Protein AF-A0A8T9PYE6-F1 (afdb_monomer_lite)

Sequence (233 aa):
MRVPIPGGKLVTEHLAAVPQANGYDYWIVVHGFETNEFYAFALTQNGLSATPVISTVGSVFTGATTAQTGLIRFSPNGRQLAVTKMLGGLELFDFDPATGVVSNGASLLAPARITDILTARTVGVEFSADGSVLYTHEGPNILRFDLQAGSPEKIIASRYSMGRSPRPVGDFLRGPDNRIYIAVYDDSGLSVIERANSLVASSFVFRGSALIPTSIPIVNPTPCRSGLCPTTG

Radius of gyration: 19.36 Å; chains: 1; bounding box: 64×35×48 Å

Structure (mmCIF, N/CA/C/O backbone):
data_AF-A0A8T9PYE6-F1
#
_entry.id   AF-A0A8T9PYE6-F1
#
loop_
_atom_site.group_PDB
_atom_site.id
_atom_site.type_symbol
_atom_site.label_atom_id
_atom_site.label_alt_id
_atom_site.label_comp_id
_atom_site.label_asym_id
_atom_site.label_entity_id
_atom_site.label_seq_id
_atom_site.pdbx_PDB_ins_code
_atom_site.Cartn_x
_atom_site.Cartn_y
_atom_site.Cartn_z
_atom_site.occupancy
_atom_site.B_iso_or_equiv
_atom_site.auth_seq_id
_atom_site.auth_comp_id
_atom_site.auth_asym_id
_atom_site.auth_atom_id
_atom_site.pdbx_PDB_model_num
ATOM 1 N N . MET A 1 1 ? -11.479 18.388 6.528 1.00 44.09 1 MET A N 1
ATOM 2 C CA . MET A 1 1 ? -11.795 17.346 7.530 1.00 44.09 1 MET A CA 1
ATOM 3 C C . MET A 1 1 ? -10.515 17.059 8.304 1.00 44.09 1 MET A C 1
ATOM 5 O O . MET A 1 1 ? -9.518 16.768 7.662 1.00 44.09 1 MET A O 1
ATOM 9 N N . ARG A 1 2 ? -10.481 17.255 9.629 1.00 55.00 2 ARG A N 1
ATOM 10 C CA . ARG A 1 2 ? -9.320 16.881 10.461 1.00 55.00 2 ARG A CA 1
ATOM 11 C C . ARG A 1 2 ? -9.592 15.492 11.031 1.00 55.00 2 ARG A C 1
ATOM 13 O O . ARG A 1 2 ? -10.625 15.320 11.669 1.00 55.00 2 ARG A O 1
ATOM 20 N N . VAL A 1 3 ? -8.709 14.528 10.785 1.00 61.69 3 VAL A N 1
ATOM 21 C CA . VAL A 1 3 ? -8.769 13.217 11.446 1.00 61.69 3 VAL A CA 1
ATOM 22 C C . VAL A 1 3 ? -8.266 13.417 12.882 1.00 61.69 3 VAL A C 1
ATOM 24 O O . VAL A 1 3 ? -7.150 13.912 13.050 1.00 61.69 3 VAL A O 1
ATOM 27 N N . PRO A 1 4 ? -9.074 13.145 13.920 1.00 67.44 4 PRO A N 1
ATOM 28 C CA . PRO A 1 4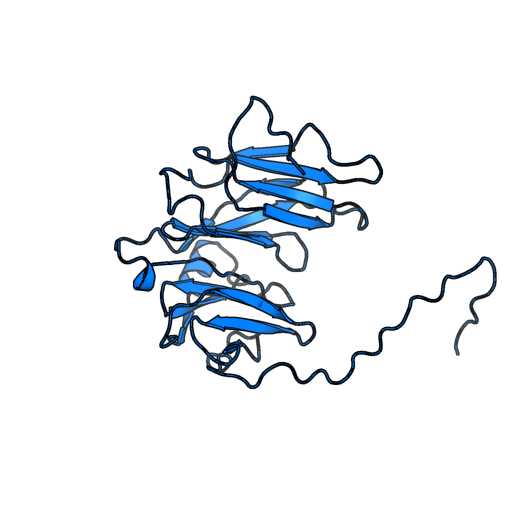 ? -8.662 13.361 15.300 1.00 67.44 4 PRO A CA 1
ATOM 29 C C . PRO A 1 4 ? -7.635 12.298 15.701 1.00 67.44 4 PRO A C 1
ATOM 31 O O . PRO A 1 4 ? -7.978 11.136 15.885 1.00 67.44 4 PRO A O 1
ATOM 34 N N . ILE A 1 5 ? -6.366 12.692 15.826 1.00 72.12 5 ILE A N 1
ATOM 35 C CA . ILE A 1 5 ? -5.296 11.791 16.266 1.00 72.12 5 ILE A CA 1
ATOM 36 C C . ILE A 1 5 ? -5.172 11.861 17.796 1.00 72.12 5 ILE A C 1
ATOM 38 O O . ILE A 1 5 ? -4.997 12.962 18.338 1.00 72.12 5 ILE A O 1
ATOM 42 N N . PRO A 1 6 ? -5.245 10.725 18.516 1.00 71.88 6 PRO A N 1
ATOM 43 C CA . PRO A 1 6 ? -5.069 10.708 19.964 1.00 71.88 6 PRO A CA 1
ATOM 44 C C . PRO A 1 6 ? -3.741 11.349 20.397 1.00 71.88 6 PRO A C 1
ATOM 46 O O . PRO A 1 6 ? -2.685 11.076 19.828 1.00 71.88 6 PRO A O 1
ATOM 49 N N . GLY A 1 7 ? -3.788 12.204 21.423 1.00 70.62 7 GLY A N 1
ATOM 50 C CA . GLY A 1 7 ? -2.590 12.791 22.036 1.00 70.62 7 GLY A CA 1
ATOM 51 C C . GLY A 1 7 ? -1.889 13.891 21.229 1.00 70.62 7 GLY A C 1
ATOM 52 O O . GLY A 1 7 ? -0.765 14.243 21.566 1.00 70.62 7 GLY A O 1
ATOM 53 N N . GLY A 1 8 ? -2.514 14.436 20.176 1.00 71.25 8 GLY A N 1
ATOM 54 C CA . GLY A 1 8 ? -1.923 15.522 19.378 1.00 71.25 8 GLY A CA 1
ATOM 55 C C . GLY A 1 8 ? -0.757 15.082 18.488 1.00 71.25 8 GLY A C 1
ATOM 56 O O . GLY A 1 8 ? 0.008 15.926 18.023 1.00 71.25 8 GLY A O 1
ATOM 57 N N . LYS A 1 9 ? -0.615 13.772 18.253 1.00 78.81 9 LYS A N 1
ATOM 58 C CA . LYS A 1 9 ? 0.400 13.213 17.357 1.00 78.81 9 LYS A CA 1
ATOM 59 C C . LYS A 1 9 ? 0.152 13.648 15.906 1.00 78.81 9 LYS A C 1
ATOM 61 O O . LYS A 1 9 ? -0.986 13.868 15.488 1.00 78.81 9 LYS A O 1
ATOM 66 N N . LEU A 1 10 ? 1.235 13.759 15.140 1.00 85.19 10 LEU A N 1
ATOM 67 C CA . LEU A 1 10 ? 1.198 14.074 13.713 1.00 85.19 10 LEU A CA 1
ATOM 68 C C . LEU A 1 10 ? 1.077 12.790 12.881 1.00 85.19 10 LEU A C 1
ATOM 70 O O . LEU A 1 10 ? 1.533 11.721 13.286 1.00 85.19 10 LEU A O 1
ATOM 74 N N . VAL A 1 11 ? 0.488 12.910 11.695 1.00 87.44 11 VAL A N 1
ATOM 75 C CA . VAL A 1 11 ? 0.426 11.850 10.679 1.00 87.44 11 VAL A CA 1
ATOM 76 C C . VAL A 1 11 ? 1.119 12.314 9.407 1.00 87.44 11 VAL A C 1
ATOM 78 O O . VAL A 1 11 ? 1.394 13.501 9.230 1.00 87.44 11 VAL A O 1
ATOM 81 N N . THR A 1 12 ? 1.425 11.365 8.536 1.00 88.69 12 THR A N 1
ATOM 82 C CA . THR A 1 12 ? 1.985 11.632 7.205 1.00 88.69 12 THR A CA 1
ATOM 83 C C . THR A 1 12 ? 0.871 11.818 6.164 1.00 88.69 12 THR A C 1
ATOM 85 O O . THR A 1 12 ? -0.308 11.745 6.509 1.00 88.69 12 THR A O 1
ATOM 88 N N . GLU A 1 13 ? 1.211 12.063 4.892 1.00 88.50 13 GLU A N 1
ATOM 89 C CA . GLU A 1 13 ? 0.205 12.211 3.820 1.00 88.50 13 GLU A CA 1
ATOM 90 C C . GLU A 1 13 ? -0.473 10.885 3.428 1.00 88.50 13 GLU A C 1
ATOM 92 O O . GLU A 1 13 ? -1.485 10.878 2.729 1.00 88.50 13 GLU A O 1
ATOM 97 N N . HIS A 1 14 ? 0.066 9.765 3.914 1.00 92.81 14 HIS A N 1
ATOM 98 C CA . HIS A 1 14 ? -0.432 8.418 3.686 1.00 92.81 14 HIS A CA 1
ATOM 99 C C . HIS A 1 14 ? -1.830 8.255 4.282 1.00 92.81 14 HIS A C 1
ATOM 101 O O . HIS A 1 14 ? -1.982 8.108 5.496 1.00 92.81 14 HIS A O 1
ATOM 107 N N . LEU A 1 15 ? -2.843 8.259 3.418 1.00 94.12 15 LEU A N 1
ATOM 108 C CA . LEU A 1 15 ? -4.243 8.090 3.780 1.00 94.12 15 LEU A CA 1
ATOM 109 C C . LEU A 1 15 ? -4.954 7.246 2.727 1.00 94.12 15 LEU A C 1
ATOM 111 O O . LEU A 1 15 ? -4.861 7.527 1.533 1.00 94.12 15 LEU A O 1
ATOM 115 N N . ALA A 1 16 ? -5.709 6.247 3.172 1.00 96.69 16 ALA A N 1
ATOM 116 C CA . ALA A 1 16 ? -6.569 5.459 2.301 1.00 96.69 16 ALA A CA 1
ATOM 117 C C . ALA A 1 16 ? -7.832 4.993 3.028 1.00 96.69 16 ALA A C 1
ATOM 119 O O . ALA A 1 16 ? -7.854 4.865 4.254 1.00 96.69 16 ALA A O 1
ATOM 120 N N . ALA A 1 17 ? -8.878 4.722 2.251 1.00 97.19 17 ALA A N 1
ATOM 121 C CA . ALA A 1 17 ? -10.107 4.108 2.729 1.00 97.19 17 ALA A CA 1
ATOM 122 C C . ALA A 1 17 ? -10.228 2.674 2.194 1.00 97.19 17 ALA A C 1
ATOM 124 O O . ALA A 1 17 ? -9.874 2.415 1.044 1.00 97.19 17 ALA A O 1
ATOM 125 N N . VAL A 1 18 ? -10.764 1.762 3.002 1.00 97.81 18 VAL A N 1
ATOM 126 C CA . VAL A 1 18 ? -11.043 0.368 2.614 1.00 97.81 18 VAL A CA 1
ATOM 127 C C . VAL A 1 18 ? -12.357 -0.093 3.244 1.00 97.81 18 VAL A C 1
ATOM 129 O O . VAL A 1 18 ? -12.639 0.313 4.371 1.00 97.81 18 VAL A O 1
ATOM 132 N N . PRO A 1 19 ? -13.191 -0.897 2.562 1.00 97.94 19 PRO A N 1
ATOM 133 C CA . PRO A 1 19 ? -14.404 -1.433 3.171 1.00 97.94 19 PRO A CA 1
ATOM 134 C C . PRO A 1 19 ? -14.102 -2.255 4.428 1.00 97.94 19 PRO A C 1
ATOM 136 O O . PRO A 1 19 ? -13.111 -2.986 4.486 1.00 97.94 19 PRO A O 1
ATOM 139 N N . GLN A 1 20 ? -14.978 -2.169 5.425 1.00 97.75 20 GLN A N 1
ATOM 140 C CA . GLN A 1 20 ? -14.991 -3.131 6.522 1.00 97.75 20 GLN A CA 1
ATOM 141 C C . GLN A 1 20 ? -15.550 -4.475 6.045 1.00 97.75 20 GLN A C 1
ATOM 143 O O . GLN A 1 20 ? -16.233 -4.566 5.023 1.00 97.75 20 GLN A O 1
ATOM 148 N N . ALA A 1 21 ? -15.339 -5.522 6.843 1.00 96.94 21 ALA A N 1
ATOM 149 C CA . ALA A 1 21 ? -15.867 -6.857 6.562 1.00 96.94 21 ALA A CA 1
ATOM 150 C C . ALA A 1 21 ? -17.407 -6.917 6.477 1.00 96.94 21 ALA A C 1
ATOM 152 O O . ALA A 1 21 ? -17.948 -7.860 5.906 1.00 96.94 21 ALA A O 1
ATOM 153 N N . ASN A 1 22 ? -18.118 -5.920 7.017 1.00 95.00 22 ASN A N 1
ATOM 154 C CA . ASN A 1 22 ? -19.578 -5.839 6.932 1.00 95.00 22 ASN A CA 1
ATOM 155 C C . ASN A 1 22 ? -20.102 -5.396 5.550 1.00 95.00 22 ASN A C 1
ATOM 157 O O . ASN A 1 22 ? -21.290 -5.550 5.278 1.00 95.00 22 ASN A O 1
ATOM 161 N N . GLY A 1 23 ? -19.229 -4.892 4.670 1.00 91.81 23 GLY A N 1
ATOM 162 C CA . GLY A 1 23 ? -19.548 -4.567 3.280 1.00 91.81 23 GLY A CA 1
ATOM 163 C C . GLY A 1 23 ? -20.222 -3.212 3.039 1.00 91.81 23 GLY A C 1
ATOM 164 O O . GLY A 1 23 ? -20.548 -2.920 1.891 1.00 91.81 23 GLY A O 1
ATOM 165 N N . TYR A 1 24 ? -20.426 -2.382 4.065 1.00 95.00 24 TYR A N 1
ATOM 166 C CA . TYR A 1 24 ? -21.047 -1.054 3.911 1.00 95.00 24 TYR A CA 1
ATOM 167 C C . TYR A 1 24 ? -20.349 0.063 4.697 1.00 95.00 24 TYR A C 1
ATOM 169 O O . TYR A 1 24 ? -20.426 1.222 4.288 1.00 95.00 24 TYR A O 1
ATOM 177 N N . ASP A 1 25 ? -19.646 -0.261 5.781 1.00 97.75 25 ASP A N 1
ATOM 178 C CA . ASP A 1 25 ? -18.796 0.691 6.494 1.00 97.75 25 ASP A CA 1
ATOM 179 C C . ASP A 1 25 ? -17.372 0.687 5.921 1.00 97.75 25 ASP A C 1
ATOM 181 O O . ASP A 1 25 ? -16.983 -0.203 5.159 1.00 97.75 25 ASP A O 1
ATOM 185 N N . TYR A 1 26 ? -16.561 1.668 6.322 1.00 98.31 26 TYR A N 1
ATOM 186 C CA . TYR A 1 26 ? -15.167 1.789 5.891 1.00 98.31 26 TYR A CA 1
ATOM 187 C C . TYR A 1 26 ? -14.204 1.891 7.075 1.00 98.31 26 TYR A C 1
ATOM 189 O O . TYR A 1 26 ? -14.566 2.305 8.177 1.00 98.31 26 TYR A O 1
ATOM 197 N N . TRP A 1 27 ? -12.950 1.541 6.832 1.00 98.44 27 TRP A N 1
ATOM 198 C CA . TRP A 1 27 ? -11.803 1.970 7.616 1.00 98.44 27 TRP A CA 1
ATOM 199 C C . TRP A 1 27 ? -11.114 3.119 6.892 1.00 98.44 27 TRP A C 1
ATOM 201 O O . TRP A 1 27 ? -10.891 3.039 5.685 1.00 98.44 27 TRP A O 1
ATOM 211 N N . ILE A 1 28 ? -10.745 4.164 7.627 1.00 97.62 28 ILE A N 1
ATOM 212 C CA . ILE A 1 28 ? -9.814 5.200 7.177 1.00 97.62 28 ILE A CA 1
ATOM 213 C C . ILE A 1 28 ? -8.479 4.926 7.854 1.00 97.62 28 ILE A C 1
ATOM 215 O O . ILE A 1 28 ? -8.385 5.007 9.079 1.00 97.62 28 ILE A O 1
ATOM 219 N N . VAL A 1 29 ? -7.463 4.584 7.069 1.00 97.69 29 VAL A N 1
ATOM 220 C CA . VAL A 1 29 ? -6.148 4.191 7.578 1.00 97.69 29 VAL A CA 1
ATOM 221 C C . VAL A 1 29 ? -5.112 5.243 7.219 1.00 97.69 29 VAL A C 1
ATOM 223 O O . VAL A 1 29 ? -5.035 5.681 6.070 1.00 97.69 29 VAL A O 1
ATOM 226 N N . VAL A 1 30 ? -4.322 5.639 8.216 1.00 95.44 30 VAL A N 1
ATOM 227 C CA . VAL A 1 30 ? -3.214 6.592 8.080 1.00 95.44 30 VAL A CA 1
ATOM 228 C C . VAL A 1 30 ? -1.956 6.087 8.781 1.00 95.44 30 VAL A C 1
ATOM 230 O O . VAL A 1 30 ? -2.045 5.328 9.749 1.00 95.44 30 VAL A O 1
ATOM 233 N N . HIS A 1 31 ? -0.788 6.540 8.321 1.00 94.12 31 HIS A N 1
ATOM 234 C CA . HIS A 1 31 ? 0.495 6.269 8.979 1.00 94.12 31 HIS A CA 1
ATOM 235 C C . HIS A 1 31 ? 0.942 7.459 9.839 1.00 94.12 31 HIS A C 1
ATOM 237 O O . HIS A 1 31 ? 0.951 8.608 9.378 1.00 94.12 31 HIS A O 1
ATOM 243 N N . GLY A 1 32 ? 1.353 7.185 11.076 1.00 92.06 32 GLY A N 1
ATOM 244 C CA . GLY A 1 32 ? 1.889 8.170 12.011 1.00 92.06 32 GLY A CA 1
ATOM 245 C C . GLY A 1 32 ? 3.203 8.791 11.544 1.00 92.06 32 GLY A C 1
ATOM 246 O O . GLY A 1 32 ? 4.028 8.149 10.898 1.00 92.06 32 GLY A O 1
ATOM 247 N N . PHE A 1 33 ? 3.416 10.064 11.858 1.00 88.94 33 PHE A N 1
ATOM 248 C CA . PHE A 1 33 ? 4.702 10.721 11.636 1.00 88.94 33 PHE A CA 1
ATOM 249 C C . PHE A 1 33 ? 5.638 10.423 12.813 1.00 88.94 33 PHE A C 1
ATOM 251 O O . PHE A 1 33 ? 5.179 10.388 13.953 1.00 88.94 33 PHE A O 1
ATOM 258 N N . GLU A 1 34 ? 6.925 10.171 12.541 1.00 88.56 34 GLU A N 1
ATOM 259 C CA . GLU A 1 34 ? 7.949 9.844 13.556 1.00 88.56 34 GLU A CA 1
ATOM 260 C C . GLU A 1 34 ? 7.591 8.677 14.494 1.00 88.56 34 GLU A C 1
ATOM 262 O O . GLU A 1 34 ? 8.157 8.509 15.572 1.00 88.56 34 GLU A O 1
ATOM 267 N N . THR A 1 35 ? 6.678 7.817 14.054 1.00 91.19 35 THR A N 1
ATOM 268 C CA . THR A 1 35 ? 6.265 6.591 14.739 1.00 91.19 35 THR A CA 1
ATOM 269 C C . THR A 1 35 ? 6.177 5.462 13.719 1.00 91.19 35 THR A C 1
ATOM 271 O O . THR A 1 35 ? 6.203 5.705 12.514 1.00 91.19 35 THR A O 1
ATOM 274 N N . ASN A 1 36 ? 6.088 4.227 14.200 1.00 93.56 36 ASN A N 1
ATOM 275 C CA . ASN A 1 36 ? 5.787 3.033 13.408 1.00 93.56 36 ASN A CA 1
ATOM 276 C C . ASN A 1 36 ? 4.300 2.634 13.501 1.00 93.56 36 ASN A C 1
ATOM 278 O O . ASN A 1 36 ? 3.949 1.457 13.372 1.00 93.56 36 ASN A O 1
ATOM 282 N N . GLU A 1 37 ? 3.440 3.599 13.824 1.00 95.44 37 GLU A N 1
ATOM 283 C CA . GLU A 1 37 ? 2.032 3.377 14.132 1.00 95.44 37 GLU A CA 1
ATOM 284 C C . GLU A 1 37 ? 1.161 3.574 12.888 1.00 95.44 37 GLU A C 1
ATOM 286 O O . GLU A 1 37 ? 1.193 4.623 12.243 1.00 95.44 37 GLU A O 1
ATOM 291 N N . PHE A 1 38 ? 0.308 2.594 12.611 1.00 97.06 38 PHE A N 1
ATOM 292 C CA . PHE A 1 38 ? -0.876 2.770 11.781 1.00 97.06 38 PHE A CA 1
ATOM 293 C C . PHE A 1 38 ? -2.082 3.070 12.661 1.00 97.06 38 PHE A C 1
ATOM 295 O O . PHE A 1 38 ? -2.262 2.443 13.708 1.00 97.06 38 PHE A O 1
ATOM 302 N N . TYR A 1 39 ? -2.930 3.982 12.199 1.00 96.88 39 TYR A N 1
ATOM 303 C CA . TYR A 1 39 ? -4.197 4.317 12.837 1.00 96.88 39 TYR A CA 1
ATOM 304 C C . TYR A 1 39 ? -5.339 3.981 11.884 1.00 96.88 39 TYR A C 1
ATOM 306 O O . TYR A 1 39 ? -5.452 4.601 10.826 1.00 96.88 39 TYR A O 1
ATOM 314 N N . ALA A 1 40 ? -6.190 3.031 12.264 1.00 97.81 40 ALA A N 1
ATOM 315 C CA . ALA A 1 40 ? -7.393 2.668 11.525 1.00 97.81 40 ALA A CA 1
ATOM 316 C C . ALA A 1 40 ? -8.637 3.205 12.242 1.00 97.81 40 ALA A C 1
ATOM 318 O O . ALA A 1 40 ? -9.004 2.755 13.328 1.00 97.81 40 ALA A O 1
ATOM 319 N N . PHE A 1 41 ? -9.295 4.185 11.634 1.00 97.00 41 PHE A N 1
ATOM 320 C CA . PHE A 1 41 ? -10.517 4.794 12.144 1.00 97.00 41 PHE A CA 1
ATOM 321 C C . PHE A 1 41 ? -11.731 4.165 11.468 1.00 97.00 41 PHE A C 1
ATOM 323 O O . PHE A 1 41 ? -11.843 4.199 10.243 1.00 97.00 41 PHE A O 1
ATOM 330 N N . ALA A 1 42 ? -12.663 3.627 12.252 1.00 97.62 42 ALA A N 1
ATOM 331 C CA . ALA A 1 42 ? -13.933 3.156 11.714 1.00 97.62 42 ALA A CA 1
ATOM 332 C C . ALA A 1 42 ? -14.763 4.355 11.231 1.00 97.62 42 ALA A C 1
ATOM 334 O O . ALA A 1 42 ? -15.011 5.287 11.996 1.00 97.62 42 ALA A O 1
ATOM 335 N N . LEU A 1 43 ? -15.201 4.330 9.978 1.00 97.56 43 LEU A N 1
ATOM 336 C CA . LEU A 1 43 ? -16.179 5.247 9.411 1.00 97.56 43 LEU A CA 1
ATOM 337 C C . LEU A 1 43 ? -17.488 4.486 9.222 1.00 97.56 43 LEU A C 1
ATOM 339 O O . LEU A 1 43 ? -17.568 3.585 8.390 1.00 97.56 43 LEU A O 1
ATOM 343 N N . THR A 1 44 ? -18.496 4.867 10.000 1.00 96.88 44 THR A N 1
ATOM 344 C CA . THR A 1 44 ? -19.827 4.247 9.980 1.00 96.88 44 THR A CA 1
ATOM 345 C C . THR A 1 44 ? -20.897 5.291 9.679 1.00 96.88 44 THR A C 1
ATOM 347 O O . THR A 1 44 ? -20.601 6.485 9.581 1.00 96.88 44 THR A O 1
ATOM 350 N N . GLN A 1 45 ? -22.166 4.882 9.628 1.00 96.12 45 GLN A N 1
ATOM 351 C CA . GLN A 1 45 ? -23.300 5.817 9.571 1.00 96.12 45 GLN A CA 1
ATOM 352 C C . GLN A 1 45 ? -23.310 6.866 10.703 1.00 96.12 45 GLN A C 1
ATOM 354 O O . GLN A 1 45 ? -23.856 7.952 10.528 1.00 96.12 45 GLN A O 1
ATOM 359 N N . ASN A 1 46 ? -22.682 6.569 11.849 1.00 95.06 46 ASN A N 1
ATOM 360 C CA . ASN A 1 46 ? -22.571 7.491 12.984 1.00 95.06 46 ASN A CA 1
ATOM 361 C C . ASN A 1 46 ? -21.393 8.476 12.843 1.00 95.06 46 ASN A C 1
ATOM 363 O O . ASN A 1 46 ? -21.145 9.278 13.742 1.00 95.06 46 ASN A O 1
ATOM 367 N N . GLY A 1 47 ? -20.658 8.416 11.730 1.00 94.56 47 GLY A N 1
ATOM 368 C CA . GLY A 1 47 ? -19.472 9.218 11.464 1.00 94.56 47 GLY A CA 1
ATOM 369 C C . GLY A 1 47 ? -18.163 8.474 11.726 1.00 94.56 47 GLY A C 1
ATOM 370 O O . GLY A 1 47 ? -18.120 7.249 11.870 1.00 94.56 47 GLY A O 1
ATOM 371 N N . LEU A 1 48 ? -17.073 9.244 11.730 1.00 95.06 48 LEU A N 1
ATOM 372 C CA . LEU A 1 48 ? -15.720 8.750 11.970 1.00 95.06 48 LEU A CA 1
ATOM 373 C C . LEU A 1 48 ? -15.493 8.544 13.474 1.00 95.06 48 LEU A C 1
ATOM 375 O O . LEU A 1 48 ? -15.699 9.470 14.259 1.00 95.06 48 LEU A O 1
ATOM 379 N N . SER A 1 49 ? -15.032 7.358 13.867 1.00 93.69 49 SER A N 1
ATOM 380 C CA . SER A 1 49 ? -14.642 7.057 15.246 1.00 93.69 49 SER A CA 1
ATOM 381 C C . SER A 1 49 ? -13.566 8.029 15.733 1.00 93.69 49 SER A C 1
ATOM 383 O O . SER A 1 49 ? -12.625 8.339 15.007 1.00 93.69 49 SER A O 1
ATOM 385 N N . ALA A 1 50 ? -13.673 8.480 16.985 1.00 89.50 50 ALA A N 1
ATOM 386 C CA . ALA A 1 50 ? -12.635 9.288 17.629 1.00 89.50 50 ALA A CA 1
ATOM 387 C C . ALA A 1 50 ? -11.455 8.442 18.142 1.00 89.50 50 ALA A C 1
ATOM 389 O O . ALA A 1 50 ? -10.381 8.977 18.419 1.00 89.50 50 ALA A O 1
ATOM 390 N N . THR A 1 51 ? -11.648 7.129 18.280 1.00 92.81 51 THR A N 1
ATOM 391 C CA . THR A 1 51 ? -10.632 6.195 18.772 1.00 92.81 51 THR A CA 1
ATOM 392 C C . THR A 1 51 ? -10.260 5.230 17.648 1.00 92.81 51 THR A C 1
ATOM 394 O O . THR A 1 51 ? -11.110 4.432 17.238 1.00 92.81 51 THR A O 1
ATOM 397 N N . PRO A 1 52 ? -9.028 5.308 17.116 1.00 95.94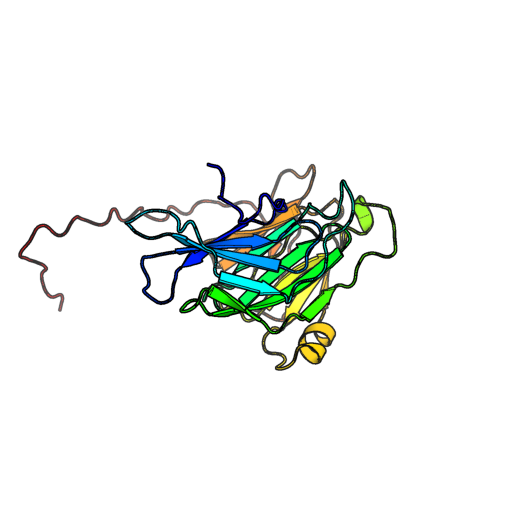 52 PRO A N 1
ATOM 398 C CA . PRO A 1 52 ? -8.553 4.370 16.114 1.00 95.94 52 PRO A CA 1
ATOM 399 C C . PRO A 1 52 ? -8.114 3.052 16.750 1.00 95.94 52 PRO A C 1
ATOM 401 O O . PRO A 1 52 ? -7.716 3.003 17.915 1.00 95.94 52 PRO A O 1
ATOM 404 N N . VAL A 1 53 ? -8.086 2.007 15.933 1.00 97.81 53 VAL A N 1
ATOM 405 C CA . VAL A 1 53 ? -7.278 0.815 16.192 1.00 97.81 53 VAL A CA 1
ATOM 406 C C . VAL A 1 53 ? -5.832 1.148 15.829 1.00 97.81 53 VAL A C 1
ATOM 408 O O . VAL A 1 53 ? -5.569 1.666 14.742 1.00 97.81 53 VAL A O 1
ATOM 411 N N . ILE A 1 54 ? -4.904 0.907 16.756 1.00 97.38 54 ILE A N 1
ATOM 412 C CA . ILE A 1 54 ? -3.487 1.266 16.608 1.00 97.38 54 ILE A CA 1
ATOM 413 C C . ILE A 1 54 ? -2.667 -0.003 16.406 1.00 97.38 54 ILE A C 1
ATOM 415 O O . ILE A 1 54 ? -2.759 -0.932 17.205 1.00 97.38 54 ILE A O 1
ATOM 419 N N . SER A 1 55 ? -1.847 -0.028 15.356 1.00 98.38 55 SER A N 1
ATOM 420 C CA . SER A 1 55 ? -0.930 -1.136 15.059 1.00 98.38 55 SER A CA 1
ATOM 421 C C . SER A 1 55 ? 0.508 -0.628 14.945 1.00 98.38 55 SER A C 1
ATOM 423 O O . SER A 1 55 ? 0.792 0.219 14.105 1.00 98.38 55 SER A O 1
ATOM 425 N N . THR A 1 56 ? 1.427 -1.137 15.770 1.00 96.75 56 THR A N 1
ATOM 426 C CA . THR A 1 56 ? 2.837 -0.697 15.846 1.00 96.75 56 THR A CA 1
ATOM 427 C C . THR A 1 56 ? 3.763 -1.622 15.052 1.00 96.75 56 THR A C 1
ATOM 429 O O . THR A 1 56 ? 4.606 -2.313 15.628 1.00 96.75 56 THR A O 1
ATOM 432 N N . VAL A 1 57 ? 3.562 -1.700 13.737 1.00 96.44 57 VAL A N 1
ATOM 433 C CA . VAL A 1 57 ? 4.252 -2.674 12.865 1.00 96.44 57 VAL A CA 1
ATOM 434 C C . VAL A 1 57 ? 5.006 -2.045 11.692 1.00 96.44 57 VAL A C 1
ATOM 436 O O . VAL A 1 57 ? 5.747 -2.758 11.024 1.00 96.44 57 VAL A O 1
ATOM 439 N N . GLY A 1 58 ? 4.826 -0.744 11.434 1.00 92.50 58 GLY A N 1
ATOM 440 C CA . GLY A 1 58 ? 5.441 -0.049 10.297 1.00 92.50 58 GLY A CA 1
ATOM 441 C C . GLY A 1 58 ? 6.919 0.294 10.490 1.00 92.50 58 GLY A C 1
ATOM 442 O O . GLY A 1 58 ? 7.520 0.015 11.531 1.00 92.50 58 GLY A O 1
ATOM 443 N N . SER A 1 59 ? 7.513 0.962 9.503 1.00 91.38 59 SER A N 1
ATOM 444 C CA . SER A 1 59 ? 8.798 1.636 9.692 1.00 91.38 59 SER A CA 1
ATOM 445 C C . SER A 1 59 ? 8.611 3.063 10.213 1.00 91.38 59 SER A C 1
ATOM 447 O O . SER A 1 59 ? 7.575 3.697 10.033 1.00 91.38 59 SER A O 1
ATOM 449 N N . VAL A 1 60 ? 9.625 3.601 10.895 1.00 89.75 60 VAL A N 1
ATOM 450 C CA . VAL A 1 60 ? 9.554 4.968 11.428 1.00 89.75 60 VAL A CA 1
ATOM 451 C C . VAL A 1 60 ? 9.856 5.979 10.322 1.00 89.75 60 VAL A C 1
ATOM 453 O O . VAL A 1 60 ? 10.918 5.962 9.687 1.00 89.75 60 VAL A O 1
ATOM 456 N N . PHE A 1 61 ? 8.922 6.897 10.083 1.00 83.44 61 PHE A N 1
ATOM 457 C CA . PHE A 1 61 ? 9.077 7.940 9.072 1.00 83.44 61 PHE A CA 1
ATOM 458 C C . PHE A 1 61 ? 9.718 9.181 9.705 1.00 83.44 61 PHE A C 1
ATOM 460 O O . PHE A 1 61 ? 9.024 10.023 10.267 1.00 83.44 61 PHE A O 1
ATOM 467 N N . THR A 1 62 ? 11.051 9.274 9.636 1.00 76.88 62 THR A N 1
ATOM 468 C CA . THR A 1 62 ? 11.842 10.390 10.186 1.00 76.88 62 THR A CA 1
ATOM 469 C C . THR A 1 62 ? 12.242 11.416 9.122 1.00 76.88 62 THR A C 1
ATOM 471 O O . THR A 1 62 ? 12.582 11.052 7.997 1.00 76.88 62 THR A O 1
ATOM 474 N N . GLY A 1 63 ? 12.278 12.702 9.488 1.00 68.44 63 GLY A N 1
ATOM 475 C CA . GLY A 1 63 ? 12.788 13.784 8.635 1.00 68.44 63 GLY A CA 1
ATOM 476 C C . GLY A 1 63 ? 11.709 14.590 7.902 1.00 68.44 63 GLY A C 1
ATOM 477 O O . GLY A 1 63 ? 10.571 14.158 7.742 1.00 68.44 63 GLY A O 1
ATOM 478 N N . ALA A 1 64 ? 12.076 15.800 7.468 1.00 60.47 64 ALA A N 1
ATOM 479 C CA . ALA A 1 64 ? 11.116 16.882 7.231 1.00 60.47 64 ALA A CA 1
ATOM 480 C C . ALA A 1 64 ? 10.556 17.026 5.798 1.00 60.47 64 ALA A C 1
ATOM 482 O O . ALA A 1 64 ? 9.685 17.866 5.604 1.00 60.47 64 ALA A O 1
ATOM 483 N N . THR A 1 65 ? 11.024 16.281 4.785 1.00 60.03 65 THR A N 1
ATOM 484 C CA . THR A 1 65 ? 10.580 16.534 3.388 1.00 60.03 65 THR A CA 1
ATOM 485 C C . THR A 1 65 ? 10.310 15.305 2.528 1.00 60.03 65 THR A C 1
ATOM 487 O O . THR A 1 65 ? 9.427 15.351 1.683 1.00 60.03 65 THR A O 1
ATOM 490 N N . THR A 1 66 ? 11.030 14.198 2.711 1.00 62.00 66 THR A N 1
ATOM 491 C CA . THR A 1 66 ? 10.898 13.012 1.837 1.00 62.00 66 THR A CA 1
ATOM 492 C C . THR A 1 66 ? 10.305 11.798 2.538 1.00 62.00 66 THR A C 1
ATOM 494 O O . THR A 1 66 ? 9.888 10.844 1.885 1.00 62.00 66 THR A O 1
ATOM 497 N N . ALA A 1 67 ? 10.253 11.829 3.870 1.00 61.41 67 ALA A N 1
ATOM 498 C CA . ALA A 1 67 ? 9.707 10.748 4.677 1.00 61.41 67 ALA A CA 1
ATOM 499 C C . ALA A 1 67 ? 8.185 10.784 4.805 1.00 61.41 67 ALA A C 1
ATOM 501 O O . ALA A 1 67 ? 7.591 9.786 5.195 1.00 61.41 67 ALA A O 1
ATOM 502 N N . GLN A 1 68 ? 7.574 11.921 4.478 1.00 68.12 68 GLN A N 1
ATOM 503 C CA . GLN A 1 68 ? 6.128 12.097 4.500 1.00 68.12 68 GLN A CA 1
ATOM 504 C C . GLN A 1 68 ? 5.486 11.821 3.143 1.00 68.12 68 GLN A C 1
ATOM 506 O O . GLN A 1 68 ? 4.269 11.709 3.111 1.00 68.12 68 GLN A O 1
ATOM 511 N N . THR A 1 69 ? 6.286 11.700 2.075 1.00 83.56 69 THR A N 1
ATOM 512 C CA . THR A 1 69 ? 5.784 11.549 0.709 1.00 83.56 69 THR A CA 1
ATOM 513 C C . THR A 1 69 ? 5.651 10.089 0.312 1.00 83.56 69 THR A C 1
ATOM 515 O O . THR A 1 69 ? 6.619 9.333 0.432 1.00 83.56 69 THR A O 1
ATOM 518 N N . GLY A 1 70 ? 4.494 9.711 -0.212 1.00 89.00 70 GLY A N 1
ATOM 519 C CA . GLY A 1 70 ? 4.171 8.340 -0.581 1.00 89.00 70 GLY A CA 1
ATOM 520 C C . GLY A 1 70 ? 2.674 8.086 -0.496 1.00 89.00 70 GLY A C 1
ATOM 521 O O . GLY A 1 70 ? 1.870 9.014 -0.427 1.00 89.00 70 GLY A O 1
ATOM 522 N N . LEU A 1 71 ? 2.279 6.819 -0.539 1.00 94.00 71 LEU A N 1
ATOM 523 C CA . LEU A 1 71 ? 0.869 6.460 -0.482 1.00 94.00 71 LEU A CA 1
ATOM 524 C C . LEU A 1 71 ? 0.628 5.113 0.184 1.00 94.00 71 LEU A C 1
ATOM 526 O O . LEU A 1 71 ? 1.500 4.248 0.235 1.00 94.00 71 LEU A O 1
ATOM 530 N N . ILE A 1 72 ? -0.588 4.969 0.708 1.00 96.25 72 ILE A N 1
ATOM 531 C CA . ILE A 1 72 ? -1.147 3.690 1.125 1.00 96.25 72 ILE A CA 1
ATOM 532 C C . ILE A 1 72 ? -2.031 3.180 -0.007 1.00 96.25 72 ILE A C 1
ATOM 534 O O . ILE A 1 72 ? -2.866 3.915 -0.538 1.00 96.25 72 ILE A O 1
ATOM 538 N N . ARG A 1 73 ? -1.895 1.897 -0.328 1.00 97.69 73 ARG A N 1
ATOM 539 C CA . ARG A 1 73 ? -2.768 1.198 -1.266 1.00 97.69 73 ARG A CA 1
ATOM 540 C C . ARG A 1 73 ? -3.287 -0.079 -0.643 1.00 97.69 73 ARG A C 1
ATOM 542 O O . ARG A 1 73 ? -2.503 -0.858 -0.113 1.00 97.69 73 ARG A O 1
ATOM 549 N N . PHE A 1 74 ? -4.587 -0.318 -0.744 1.00 98.44 74 PHE A N 1
ATOM 550 C CA . PHE A 1 74 ? -5.163 -1.602 -0.367 1.00 98.44 74 PHE A CA 1
ATOM 551 C C . PHE A 1 74 ? -5.239 -2.532 -1.573 1.00 98.44 74 PHE A C 1
ATOM 553 O O . PHE A 1 74 ? -5.565 -2.118 -2.686 1.00 98.44 74 PHE A O 1
ATOM 560 N N . SER A 1 75 ? -4.978 -3.810 -1.324 1.00 97.94 75 SER A N 1
ATOM 561 C CA . SER A 1 75 ? -5.338 -4.895 -2.239 1.00 97.94 75 SER A CA 1
ATOM 562 C C . SER A 1 75 ? -6.844 -4.882 -2.556 1.00 97.94 75 SER A C 1
ATOM 564 O O . SER A 1 75 ? -7.641 -4.384 -1.757 1.00 97.94 75 SER A O 1
ATOM 566 N N . PRO A 1 76 ? -7.282 -5.457 -3.694 1.00 96.75 76 PRO A N 1
ATOM 567 C CA . PRO A 1 76 ? -8.683 -5.394 -4.127 1.00 96.75 76 PRO A CA 1
ATOM 568 C C . PRO A 1 76 ? -9.663 -6.022 -3.130 1.00 96.75 76 PRO A C 1
ATOM 570 O O . PRO A 1 76 ? -10.809 -5.599 -3.036 1.00 96.75 76 PRO A O 1
ATOM 573 N N . ASN A 1 77 ? -9.204 -7.033 -2.388 1.00 96.69 77 ASN A N 1
ATOM 574 C CA . ASN A 1 77 ? -9.982 -7.714 -1.356 1.00 96.69 77 ASN A CA 1
ATOM 575 C C . ASN A 1 77 ? -9.861 -7.050 0.030 1.00 96.69 77 ASN A C 1
ATOM 577 O O . ASN A 1 77 ? -10.445 -7.546 0.989 1.00 96.69 77 ASN A O 1
ATOM 581 N N . GLY A 1 78 ? -9.085 -5.969 0.145 1.00 97.75 78 GLY A N 1
ATOM 582 C CA . GLY A 1 78 ? -8.866 -5.231 1.381 1.00 97.75 78 GLY A CA 1
ATOM 583 C C . GLY A 1 78 ? -8.049 -5.972 2.435 1.00 97.75 78 GLY A C 1
ATOM 584 O O . GLY A 1 78 ? -8.048 -5.529 3.569 1.00 97.75 78 GLY A O 1
ATOM 585 N N . ARG A 1 79 ? -7.370 -7.083 2.122 1.00 98.00 79 ARG A N 1
ATOM 586 C CA . ARG A 1 79 ? -6.669 -7.913 3.129 1.00 98.00 79 ARG A CA 1
ATOM 587 C C . ARG A 1 79 ? -5.174 -7.647 3.246 1.00 98.00 79 ARG A C 1
ATOM 589 O O . ARG A 1 79 ? -4.514 -8.183 4.126 1.00 98.00 79 ARG A O 1
ATOM 596 N N . GLN A 1 80 ? -4.644 -6.842 2.343 1.00 98.12 80 GLN A N 1
ATOM 597 C CA . GLN A 1 80 ? -3.263 -6.378 2.337 1.00 98.12 80 GLN A CA 1
ATOM 598 C C . GLN A 1 80 ? -3.214 -4.882 2.071 1.00 98.12 80 GLN A C 1
ATOM 600 O O . GLN A 1 80 ? -4.060 -4.349 1.342 1.00 98.12 80 GLN A O 1
ATOM 605 N N . LEU A 1 81 ? -2.189 -4.245 2.622 1.00 97.75 81 LEU A N 1
ATOM 606 C CA . LEU A 1 81 ? -1.899 -2.826 2.509 1.00 97.75 81 LEU A CA 1
ATOM 607 C C . LEU A 1 81 ? -0.428 -2.648 2.116 1.00 97.75 81 LEU A C 1
ATOM 609 O O . LEU A 1 81 ? 0.464 -3.184 2.766 1.00 97.75 81 LEU A O 1
ATOM 613 N N . ALA A 1 82 ? -0.177 -1.906 1.043 1.00 98.00 82 ALA A N 1
ATOM 614 C CA . ALA A 1 82 ? 1.152 -1.512 0.597 1.00 98.00 82 ALA A CA 1
ATOM 615 C C . ALA A 1 82 ? 1.402 -0.042 0.944 1.00 98.00 82 ALA A C 1
ATOM 617 O O . ALA A 1 82 ? 0.509 0.791 0.771 1.00 98.00 82 ALA A O 1
ATOM 618 N N . VAL A 1 83 ? 2.610 0.274 1.402 1.00 96.50 83 VAL A N 1
ATOM 619 C CA . VAL A 1 83 ? 3.032 1.633 1.753 1.00 96.50 83 VAL A CA 1
ATOM 620 C C . VAL A 1 83 ? 4.316 1.962 1.024 1.00 96.50 83 VAL A C 1
ATOM 622 O O . VAL A 1 83 ? 5.329 1.288 1.208 1.00 96.50 83 VAL A O 1
ATOM 625 N N . THR A 1 84 ? 4.292 2.996 0.196 1.00 94.31 84 THR A N 1
ATOM 626 C CA . THR A 1 84 ? 5.509 3.545 -0.406 1.00 94.31 84 THR A CA 1
ATOM 627 C C . THR A 1 84 ? 6.004 4.714 0.410 1.00 94.31 84 THR A C 1
ATOM 629 O O . THR A 1 84 ? 5.222 5.446 0.990 1.00 94.31 84 THR A O 1
ATOM 632 N N . LYS A 1 85 ? 7.312 4.932 0.417 1.00 89.00 85 LYS A N 1
ATOM 633 C CA . LYS A 1 85 ? 7.923 6.132 0.978 1.00 89.00 85 LYS A CA 1
ATOM 634 C C . LYS A 1 85 ? 8.953 6.621 -0.015 1.00 89.00 85 LYS A C 1
ATOM 636 O O . LYS A 1 85 ? 9.856 5.860 -0.366 1.00 89.00 85 LYS A O 1
ATOM 641 N N . MET A 1 86 ? 8.867 7.892 -0.414 1.00 85.75 86 MET A N 1
ATOM 642 C CA . MET A 1 86 ? 9.602 8.443 -1.556 1.00 85.75 86 MET A CA 1
ATOM 643 C C . MET A 1 86 ? 11.075 8.039 -1.555 1.00 85.75 86 MET A C 1
ATOM 645 O O . MET A 1 86 ? 11.550 7.585 -2.580 1.00 85.75 86 MET A O 1
ATOM 649 N N . LEU A 1 87 ? 11.779 8.111 -0.423 1.00 84.00 87 LEU A N 1
ATOM 650 C CA . LEU A 1 87 ? 13.155 7.597 -0.291 1.00 84.00 87 LEU A CA 1
ATOM 651 C C . LEU A 1 87 ? 13.287 6.397 0.664 1.00 84.00 87 LEU A C 1
ATOM 653 O O . LEU A 1 87 ? 14.392 5.931 0.931 1.00 84.00 87 LEU A O 1
ATOM 657 N N . GLY A 1 88 ? 12.172 5.910 1.205 1.00 80.44 88 GLY A N 1
ATOM 658 C CA . GLY A 1 88 ? 12.127 4.796 2.153 1.00 80.44 88 GLY A CA 1
ATOM 659 C C . GLY A 1 88 ? 11.803 3.441 1.531 1.00 80.44 88 GLY A C 1
ATOM 660 O O . GLY A 1 88 ? 11.988 2.438 2.209 1.00 80.44 88 GLY A O 1
ATOM 661 N N . GLY A 1 89 ? 11.382 3.407 0.265 1.00 89.94 89 GLY A N 1
ATOM 662 C CA . GLY A 1 89 ? 11.104 2.173 -0.463 1.00 89.94 89 GLY A CA 1
ATOM 663 C C . GLY A 1 89 ? 9.630 1.776 -0.404 1.00 89.94 89 GLY A C 1
ATOM 664 O O . GLY A 1 89 ? 8.752 2.629 -0.539 1.00 89.94 89 GLY A O 1
ATOM 665 N N . LEU A 1 90 ? 9.375 0.478 -0.255 1.00 95.12 90 LEU A N 1
ATOM 666 C CA . LEU A 1 90 ? 8.046 -0.134 -0.293 1.00 95.12 90 LEU A CA 1
ATOM 667 C C . LEU A 1 90 ? 7.935 -1.173 0.820 1.00 95.12 90 LEU A C 1
ATOM 669 O O . LEU A 1 90 ? 8.775 -2.069 0.917 1.00 95.12 90 LEU A O 1
ATOM 673 N N . GLU A 1 91 ? 6.865 -1.087 1.596 1.00 96.50 91 GLU A N 1
ATOM 674 C CA . GLU A 1 91 ? 6.484 -2.058 2.616 1.00 96.50 91 GLU A CA 1
ATOM 675 C C . GLU A 1 91 ? 5.115 -2.669 2.287 1.00 96.50 91 GLU A C 1
ATOM 677 O O . GLU A 1 91 ? 4.246 -2.006 1.719 1.00 96.50 91 GLU A O 1
ATOM 682 N N . LEU A 1 92 ? 4.927 -3.940 2.633 1.00 98.12 92 LEU A N 1
ATOM 683 C CA . LEU A 1 92 ? 3.678 -4.682 2.493 1.00 98.12 92 LEU A CA 1
ATOM 684 C C . LEU A 1 92 ? 3.258 -5.221 3.860 1.00 98.12 92 LEU A C 1
ATOM 686 O O . LEU A 1 92 ? 4.092 -5.717 4.613 1.00 98.12 92 LEU A O 1
ATOM 690 N N . PHE A 1 93 ? 1.967 -5.139 4.153 1.00 98.38 93 PHE A N 1
ATOM 691 C CA . PHE A 1 93 ? 1.364 -5.564 5.408 1.00 98.38 93 PHE A CA 1
ATOM 692 C C . PHE A 1 93 ? 0.088 -6.355 5.142 1.00 98.38 93 PHE A C 1
ATOM 694 O O . PHE A 1 93 ? -0.590 -6.141 4.131 1.00 98.38 93 PHE A O 1
ATOM 701 N N . ASP A 1 94 ? -0.282 -7.191 6.103 1.00 98.44 94 ASP A N 1
ATOM 702 C CA . ASP A 1 94 ? -1.622 -7.757 6.190 1.00 98.44 94 ASP A CA 1
ATOM 703 C C . ASP A 1 94 ? -2.566 -6.761 6.875 1.00 98.44 94 ASP A C 1
ATOM 705 O O . ASP A 1 94 ? -2.174 -6.035 7.794 1.00 98.44 94 ASP A O 1
ATOM 709 N N . PHE A 1 95 ? -3.828 -6.757 6.452 1.00 98.75 95 PHE A N 1
ATOM 710 C CA . PHE A 1 95 ? -4.909 -5.981 7.052 1.00 98.75 95 PHE A CA 1
ATOM 711 C C . PHE A 1 95 ? -6.112 -6.876 7.334 1.00 98.75 95 PHE A C 1
ATOM 713 O O . PHE A 1 95 ? -6.558 -7.636 6.471 1.00 98.75 95 PHE A O 1
ATOM 720 N N . ASP A 1 96 ? -6.666 -6.763 8.534 1.00 98.62 96 ASP A N 1
ATOM 721 C CA . ASP A 1 96 ? -7.914 -7.425 8.889 1.00 98.62 96 ASP A CA 1
ATOM 722 C C . ASP A 1 96 ? -9.096 -6.448 8.744 1.00 98.62 96 ASP A C 1
ATOM 724 O O . ASP A 1 96 ? -9.281 -5.578 9.600 1.00 98.62 96 ASP A O 1
ATOM 728 N N . PRO A 1 97 ? -9.943 -6.583 7.704 1.00 98.19 97 PRO A N 1
ATOM 729 C CA . PRO A 1 97 ? -11.076 -5.685 7.498 1.00 98.19 97 PRO A CA 1
ATOM 730 C C . PRO A 1 97 ? -12.172 -5.817 8.564 1.00 98.19 97 PRO A C 1
ATOM 732 O O . PRO A 1 97 ? -13.040 -4.944 8.638 1.00 98.19 97 PRO A O 1
ATOM 735 N N . ALA A 1 98 ? -12.169 -6.868 9.390 1.00 98.19 98 ALA A N 1
ATOM 736 C CA . ALA A 1 98 ? -13.114 -7.006 10.496 1.00 98.19 98 ALA A CA 1
ATOM 737 C C . ALA A 1 98 ? -12.688 -6.199 11.729 1.00 98.19 98 ALA A C 1
ATOM 739 O O . ALA A 1 98 ? -13.545 -5.702 12.457 1.00 98.19 98 ALA A O 1
ATOM 740 N N . THR A 1 99 ? -11.381 -6.058 11.963 1.00 98.25 99 THR A N 1
ATOM 741 C CA . THR A 1 99 ? -10.846 -5.461 13.197 1.00 98.25 99 THR A CA 1
ATOM 742 C C . THR A 1 99 ? -10.075 -4.164 12.978 1.00 98.25 99 THR A C 1
ATOM 744 O O . THR A 1 99 ? -9.843 -3.442 13.940 1.00 98.25 99 THR A O 1
ATOM 747 N N . GLY A 1 100 ? -9.677 -3.847 11.745 1.00 98.25 100 GLY A N 1
ATOM 748 C CA . GLY A 1 100 ? -8.834 -2.694 11.428 1.00 98.25 100 GLY A CA 1
ATOM 749 C C . GLY A 1 100 ? -7.354 -2.887 11.785 1.00 98.25 100 GLY A C 1
ATOM 750 O O . GLY A 1 100 ? -6.586 -1.928 11.724 1.00 98.25 100 GLY A O 1
ATOM 751 N N . VAL A 1 101 ? -6.941 -4.097 12.179 1.00 98.81 101 VAL A N 1
ATOM 752 C CA . VAL A 1 101 ? -5.559 -4.397 12.582 1.00 98.81 101 VAL A CA 1
ATOM 753 C C . VAL A 1 101 ? -4.648 -4.509 11.358 1.00 98.81 101 VAL A C 1
ATOM 755 O O . VAL A 1 101 ? -4.965 -5.214 10.400 1.00 98.81 101 VAL A O 1
ATOM 758 N N . VAL A 1 102 ? -3.487 -3.850 11.423 1.00 98.81 102 VAL A N 1
ATOM 759 C CA . VAL A 1 102 ? -2.375 -3.995 10.471 1.00 98.81 102 VAL A CA 1
ATOM 760 C C . VAL A 1 102 ? -1.310 -4.894 11.104 1.00 98.81 102 VAL A C 1
ATOM 762 O O . VAL A 1 102 ? -0.957 -4.717 12.270 1.00 98.81 102 VAL A O 1
ATOM 765 N N . SER A 1 103 ? -0.774 -5.860 10.359 1.00 98.56 103 SER A N 1
ATOM 766 C CA . SER A 1 103 ? 0.208 -6.820 10.887 1.00 98.56 103 SER A CA 1
ATOM 767 C C . SER A 1 103 ? 1.188 -7.324 9.823 1.00 98.56 103 SER A C 1
ATOM 769 O O . SER A 1 103 ? 1.078 -6.963 8.654 1.00 98.56 103 SER A O 1
ATOM 771 N N . ASN A 1 104 ? 2.165 -8.139 10.241 1.00 96.25 104 ASN A N 1
ATOM 772 C CA . ASN A 1 104 ? 3.081 -8.876 9.358 1.00 96.25 104 ASN A CA 1
ATOM 773 C C . ASN A 1 104 ? 3.816 -8.005 8.319 1.00 96.25 104 ASN A C 1
ATOM 775 O O . ASN A 1 104 ? 3.845 -8.323 7.134 1.00 96.25 104 ASN A O 1
ATOM 779 N N . GLY A 1 105 ? 4.414 -6.899 8.772 1.00 95.25 105 GLY A N 1
ATOM 780 C CA . GLY A 1 105 ? 5.147 -5.984 7.897 1.00 95.25 105 GLY A CA 1
ATOM 781 C C . GLY A 1 105 ? 6.375 -6.612 7.236 1.00 95.25 105 GLY A C 1
ATOM 782 O O . GLY A 1 105 ? 7.207 -7.227 7.904 1.00 95.25 105 GLY A O 1
ATOM 783 N N . ALA A 1 106 ? 6.509 -6.404 5.926 1.00 95.38 106 ALA A N 1
ATOM 784 C CA . ALA A 1 106 ? 7.642 -6.831 5.115 1.00 95.38 106 ALA A CA 1
ATOM 785 C C . ALA A 1 106 ? 8.142 -5.693 4.212 1.00 95.38 106 ALA A C 1
ATOM 787 O O . ALA A 1 106 ? 7.375 -5.116 3.444 1.00 95.38 106 ALA A O 1
ATOM 788 N N . SER A 1 107 ? 9.446 -5.403 4.246 1.00 95.19 107 SER A N 1
ATOM 789 C CA . SER A 1 107 ? 10.070 -4.435 3.333 1.00 95.19 107 SER A CA 1
ATOM 790 C C . SER A 1 107 ? 10.390 -5.105 1.994 1.00 95.19 107 SER A C 1
ATOM 792 O O . SER A 1 107 ? 11.259 -5.973 1.918 1.00 95.19 107 SER A O 1
ATOM 794 N N . LEU A 1 108 ? 9.676 -4.711 0.937 1.00 95.44 108 LEU A N 1
ATOM 795 C CA . LEU A 1 108 ? 9.858 -5.238 -0.420 1.00 95.44 108 LEU A CA 1
ATOM 796 C C . LEU A 1 108 ? 10.913 -4.468 -1.219 1.00 95.44 108 LEU A C 1
ATOM 798 O O . LEU A 1 108 ? 11.607 -5.044 -2.059 1.00 95.44 108 LEU A O 1
ATOM 802 N N . LEU A 1 109 ? 11.047 -3.168 -0.952 1.00 92.56 109 LEU A N 1
ATOM 803 C CA . LEU A 1 109 ? 12.131 -2.330 -1.457 1.00 92.56 109 LEU A CA 1
ATOM 804 C C . LEU A 1 109 ? 12.785 -1.612 -0.285 1.00 92.56 109 LEU A C 1
ATOM 806 O O . LEU A 1 109 ? 12.103 -0.974 0.515 1.00 92.56 109 LEU A O 1
ATOM 810 N N . ALA A 1 110 ? 14.110 -1.706 -0.216 1.00 87.12 110 ALA A N 1
ATOM 811 C CA . ALA A 1 110 ? 14.895 -1.028 0.801 1.00 87.12 110 ALA A CA 1
ATOM 812 C C . ALA A 1 110 ? 14.957 0.490 0.541 1.00 87.12 110 ALA A C 1
ATOM 814 O O . ALA A 1 110 ? 14.821 0.924 -0.607 1.00 87.12 110 ALA A O 1
ATOM 815 N N . PRO A 1 111 ? 15.242 1.301 1.576 1.00 82.06 111 PRO A N 1
ATOM 816 C CA . PRO A 1 111 ? 15.485 2.725 1.412 1.00 82.06 111 PRO A CA 1
ATOM 817 C C . PRO A 1 111 ? 16.571 3.008 0.374 1.00 82.06 111 PRO A C 1
ATOM 819 O O . PRO A 1 111 ? 17.607 2.331 0.317 1.00 82.06 111 PRO A O 1
ATOM 822 N N . ALA A 1 112 ? 16.347 4.048 -0.422 1.00 76.62 112 ALA A N 1
ATOM 823 C CA . ALA A 1 112 ? 17.306 4.483 -1.417 1.00 76.62 112 ALA A CA 1
ATOM 824 C C . ALA A 1 112 ? 18.619 4.909 -0.747 1.00 76.62 112 ALA A C 1
ATOM 826 O O . ALA A 1 112 ? 18.640 5.738 0.162 1.00 76.62 112 ALA A O 1
ATOM 827 N N . ARG A 1 113 ? 19.743 4.370 -1.233 1.00 68.50 113 ARG A N 1
ATOM 828 C CA . ARG A 1 113 ? 21.092 4.764 -0.783 1.00 68.50 113 ARG A CA 1
ATOM 829 C C . ARG A 1 113 ? 21.606 6.041 -1.458 1.00 68.50 113 ARG A C 1
ATOM 831 O O . ARG A 1 113 ? 22.678 6.520 -1.106 1.00 68.50 113 ARG A O 1
ATOM 838 N N . ILE A 1 114 ? 20.870 6.554 -2.445 1.00 65.38 114 ILE A N 1
ATOM 839 C CA . ILE A 1 114 ? 21.244 7.697 -3.284 1.00 65.38 114 ILE A CA 1
ATOM 840 C C . ILE A 1 114 ? 20.271 8.849 -3.013 1.00 65.38 114 ILE A C 1
ATOM 842 O O . ILE A 1 114 ? 19.077 8.629 -2.827 1.00 65.38 114 ILE A O 1
ATOM 846 N N . THR A 1 115 ? 20.790 10.077 -2.991 1.00 62.81 115 THR A N 1
ATOM 847 C CA . THR A 1 115 ? 20.054 11.305 -2.644 1.00 62.81 115 THR A CA 1
ATOM 848 C C . THR A 1 115 ? 19.351 11.983 -3.823 1.00 62.81 115 THR A C 1
ATOM 850 O O . THR A 1 115 ? 18.616 12.946 -3.614 1.00 62.81 115 THR A O 1
ATOM 853 N N . ASP A 1 116 ? 19.547 11.508 -5.055 1.00 71.94 116 ASP A N 1
ATOM 854 C CA . ASP A 1 116 ? 18.851 12.039 -6.226 1.00 71.94 116 ASP A CA 1
ATOM 855 C C . ASP A 1 116 ? 17.407 11.517 -6.282 1.00 71.94 116 ASP A C 1
ATOM 857 O O . ASP A 1 116 ? 17.122 10.371 -6.641 1.00 71.94 116 ASP A O 1
ATOM 861 N N . ILE A 1 117 ? 16.481 12.409 -5.935 1.00 69.88 117 ILE A N 1
ATOM 862 C CA . ILE A 1 117 ? 15.041 12.150 -5.877 1.00 69.88 117 ILE A CA 1
ATOM 863 C C . ILE A 1 117 ? 14.488 11.701 -7.237 1.00 69.88 117 ILE A C 1
ATOM 865 O O . ILE A 1 117 ? 13.501 10.971 -7.273 1.00 69.88 117 ILE A O 1
ATOM 869 N N . LEU A 1 118 ? 15.091 12.078 -8.367 1.00 69.88 118 LEU A N 1
ATOM 870 C CA . LEU A 1 118 ? 14.582 11.668 -9.680 1.00 69.88 118 LEU A CA 1
ATOM 871 C C . LEU A 1 118 ? 14.942 10.221 -10.027 1.00 69.88 118 LEU A C 1
ATOM 873 O O . LEU A 1 118 ? 14.209 9.572 -10.776 1.00 69.88 118 LEU A O 1
ATOM 877 N N . THR A 1 119 ? 16.038 9.702 -9.475 1.00 71.88 119 THR A N 1
ATOM 878 C CA . THR A 1 119 ? 16.564 8.371 -9.810 1.00 71.88 119 THR A CA 1
ATOM 879 C C . THR A 1 119 ? 16.369 7.334 -8.713 1.00 71.88 119 THR A C 1
ATOM 881 O O . THR A 1 119 ? 16.465 6.145 -9.007 1.00 71.88 119 THR A O 1
ATOM 884 N N . ALA A 1 120 ? 16.041 7.752 -7.490 1.00 76.00 120 ALA A N 1
ATOM 885 C CA . ALA A 1 120 ? 15.937 6.851 -6.345 1.00 76.00 120 ALA A CA 1
ATOM 886 C C . ALA A 1 120 ? 14.530 6.769 -5.727 1.00 76.00 120 ALA A C 1
ATOM 888 O O . ALA A 1 120 ? 14.325 6.022 -4.771 1.00 76.00 120 ALA A O 1
ATOM 889 N N . ARG A 1 121 ? 13.552 7.529 -6.246 1.00 87.00 121 ARG A N 1
ATOM 890 C CA . ARG A 1 121 ? 12.244 7.623 -5.592 1.00 87.00 121 ARG A CA 1
ATOM 891 C C . ARG A 1 121 ? 11.305 6.439 -5.831 1.00 87.00 121 ARG A C 1
ATOM 893 O O . ARG A 1 121 ? 11.219 5.945 -6.951 1.00 87.00 121 ARG A O 1
ATOM 900 N N . THR A 1 122 ? 10.520 6.097 -4.814 1.00 90.88 122 THR A N 1
ATOM 901 C CA . THR A 1 122 ? 9.405 5.134 -4.867 1.00 90.88 122 THR A CA 1
ATOM 902 C C . THR A 1 122 ? 8.145 5.815 -4.337 1.00 90.88 122 THR A C 1
ATOM 904 O O . THR A 1 122 ? 8.064 6.104 -3.147 1.00 90.88 122 THR A O 1
ATOM 907 N N . VAL A 1 123 ? 7.184 6.129 -5.207 1.00 91.25 123 VAL A N 1
ATOM 908 C CA . VAL A 1 123 ? 5.948 6.837 -4.819 1.00 91.25 123 VAL A CA 1
ATOM 909 C C . VAL A 1 123 ? 4.722 6.034 -5.230 1.00 91.25 123 VAL A C 1
ATOM 911 O O . VAL A 1 123 ? 3.915 5.699 -4.377 1.00 91.25 123 VAL A O 1
ATOM 914 N N . GLY A 1 124 ? 4.595 5.680 -6.507 1.00 94.12 124 GLY A N 1
ATOM 915 C CA . GLY A 1 124 ? 3.451 4.931 -7.020 1.00 94.12 124 GLY A CA 1
ATOM 916 C C . GLY A 1 124 ? 3.455 3.455 -6.629 1.00 94.12 124 GLY A C 1
ATOM 917 O O . GLY A 1 124 ? 4.493 2.793 -6.721 1.00 94.12 124 GLY A O 1
ATOM 918 N N . VAL A 1 125 ? 2.296 2.913 -6.256 1.00 97.25 125 VAL A N 1
ATOM 919 C CA . VAL A 1 125 ? 2.093 1.466 -6.086 1.00 97.25 125 VAL A CA 1
ATOM 920 C C . VAL A 1 125 ? 0.643 1.088 -6.386 1.00 97.25 125 VAL A C 1
ATOM 922 O O . VAL A 1 125 ? -0.278 1.811 -6.018 1.00 97.25 125 VAL A O 1
ATOM 925 N N . GLU A 1 126 ? 0.431 -0.051 -7.043 1.00 97.69 126 GLU A N 1
ATOM 926 C CA . GLU A 1 126 ? -0.910 -0.559 -7.341 1.00 97.69 126 GLU A CA 1
ATOM 927 C C . GLU A 1 126 ? -0.959 -2.086 -7.372 1.00 97.69 126 GLU A C 1
ATOM 929 O O . GLU A 1 126 ? -0.035 -2.752 -7.852 1.00 97.69 126 GLU A O 1
ATOM 934 N N . PHE A 1 127 ? -2.070 -2.641 -6.890 1.00 98.06 127 PHE A N 1
ATOM 935 C CA . PHE A 1 127 ? -2.351 -4.068 -6.972 1.00 98.06 127 PHE A CA 1
ATOM 936 C C . PHE A 1 127 ? -3.065 -4.406 -8.287 1.00 98.06 127 PHE A C 1
ATOM 938 O O . PHE A 1 127 ? -4.002 -3.730 -8.728 1.00 98.06 127 PHE A O 1
ATOM 945 N N . SER A 1 128 ? -2.676 -5.535 -8.873 1.00 96.94 128 SER A N 1
ATOM 946 C CA . SER A 1 128 ? -3.470 -6.250 -9.882 1.00 96.94 128 SER A CA 1
ATOM 947 C C . SER A 1 128 ? -4.917 -6.488 -9.425 1.00 96.94 128 SER A C 1
ATOM 949 O O . SER A 1 128 ? -5.223 -6.467 -8.231 1.00 96.94 128 SER A O 1
ATOM 951 N N . ALA A 1 129 ? -5.831 -6.701 -10.375 1.00 95.62 129 ALA A N 1
ATOM 952 C CA . ALA A 1 129 ? -7.264 -6.800 -10.089 1.00 95.62 129 ALA A CA 1
ATOM 953 C C . ALA A 1 129 ? -7.625 -7.998 -9.199 1.00 95.62 129 ALA A C 1
ATOM 955 O O . ALA A 1 129 ? -8.567 -7.917 -8.416 1.00 95.62 129 ALA A O 1
ATOM 956 N N . ASP A 1 130 ? -6.870 -9.091 -9.309 1.00 95.69 130 ASP A N 1
ATOM 957 C CA . ASP A 1 130 ? -7.032 -10.291 -8.483 1.00 95.69 130 ASP A CA 1
ATOM 958 C C . ASP A 1 130 ? -6.145 -10.293 -7.226 1.00 95.69 130 ASP A C 1
ATOM 960 O O . ASP A 1 130 ? -6.253 -11.197 -6.399 1.00 95.69 130 ASP A O 1
ATOM 964 N N . GLY A 1 131 ? -5.291 -9.279 -7.054 1.00 96.38 131 GLY A N 1
ATOM 965 C CA . GLY A 1 131 ? -4.372 -9.168 -5.923 1.00 96.38 131 GLY A CA 1
ATOM 966 C C . GLY A 1 131 ? -3.187 -10.138 -5.973 1.00 96.38 131 GLY A C 1
ATOM 967 O O . GLY A 1 131 ? -2.521 -10.316 -4.959 1.00 96.38 131 GLY A O 1
ATOM 968 N N . SER A 1 132 ? -2.904 -10.771 -7.114 1.00 96.31 132 SER A N 1
ATOM 969 C CA . SER A 1 132 ? -1.784 -11.714 -7.259 1.00 96.31 132 SER A CA 1
ATOM 970 C C . SER A 1 132 ? -0.432 -11.040 -7.516 1.00 96.31 132 SER A C 1
ATOM 972 O O . SER A 1 132 ? 0.611 -11.588 -7.171 1.00 96.31 132 SER A O 1
ATOM 974 N N . VAL A 1 133 ? -0.436 -9.839 -8.093 1.00 97.25 133 VAL A N 1
ATOM 975 C CA . VAL A 1 133 ? 0.762 -9.062 -8.451 1.00 97.25 133 VAL A CA 1
ATOM 976 C C . VAL A 1 133 ? 0.692 -7.651 -7.866 1.00 97.25 133 VAL A C 1
ATOM 978 O O . VAL A 1 133 ? -0.360 -7.003 -7.924 1.00 97.25 133 VAL A O 1
ATOM 981 N N . LEU A 1 134 ? 1.824 -7.163 -7.352 1.00 97.81 134 LEU A N 1
ATOM 982 C CA . LEU A 1 134 ? 2.024 -5.782 -6.903 1.00 97.81 134 LEU A CA 1
ATOM 983 C C . LEU A 1 134 ? 2.959 -5.045 -7.862 1.00 97.81 134 LEU A C 1
ATOM 985 O O . LEU A 1 134 ? 4.037 -5.552 -8.170 1.00 97.81 134 LEU A O 1
ATOM 989 N N . TYR A 1 135 ? 2.578 -3.846 -8.296 1.00 97.25 135 TYR A N 1
ATOM 990 C CA . TYR A 1 135 ? 3.352 -3.010 -9.214 1.00 97.25 135 TYR A CA 1
ATOM 991 C C . TYR A 1 135 ? 3.810 -1.728 -8.541 1.00 97.25 135 TYR A C 1
ATOM 993 O O . TYR A 1 135 ? 3.055 -1.115 -7.796 1.00 97.25 135 TYR A O 1
ATOM 1001 N N . THR A 1 136 ? 5.035 -1.303 -8.828 1.00 96.38 136 THR A N 1
ATOM 1002 C CA . THR A 1 136 ? 5.608 -0.055 -8.310 1.00 96.38 136 THR A CA 1
ATOM 1003 C C . THR A 1 136 ? 6.739 0.423 -9.224 1.00 96.38 136 THR A C 1
ATOM 1005 O O . THR A 1 136 ? 6.949 -0.116 -10.317 1.00 96.38 136 THR A O 1
ATOM 1008 N N . HIS A 1 137 ? 7.502 1.416 -8.783 1.00 93.81 137 HIS A N 1
ATOM 1009 C CA . HIS A 1 137 ? 8.717 1.850 -9.444 1.00 93.81 137 HIS A CA 1
ATOM 1010 C C . HIS A 1 137 ? 9.837 2.152 -8.444 1.00 93.81 137 HIS A C 1
ATOM 1012 O O . HIS A 1 137 ? 9.583 2.594 -7.332 1.00 93.81 137 HIS A O 1
ATOM 1018 N N . GLU A 1 138 ? 11.084 1.962 -8.871 1.00 91.75 138 GLU A N 1
ATOM 1019 C CA . GLU A 1 138 ? 12.279 2.447 -8.174 1.00 91.75 138 GLU A CA 1
ATOM 1020 C C . GLU A 1 138 ? 13.009 3.406 -9.121 1.00 91.75 138 GLU A C 1
ATOM 1022 O O . GLU A 1 138 ? 13.630 2.994 -10.110 1.00 91.75 138 GLU A O 1
ATOM 1027 N N . GLY A 1 139 ? 12.842 4.708 -8.880 1.00 89.62 139 GLY A N 1
ATOM 1028 C CA . GLY A 1 139 ? 13.225 5.751 -9.824 1.00 89.62 139 GLY A CA 1
ATOM 1029 C C . GLY A 1 139 ? 12.513 5.552 -11.169 1.00 89.62 139 GLY A C 1
ATOM 1030 O O . GLY A 1 139 ? 11.279 5.514 -11.194 1.00 89.62 139 GLY A O 1
ATOM 1031 N N . PRO A 1 140 ? 13.246 5.409 -12.289 1.00 89.19 140 PRO A N 1
ATOM 1032 C CA . PRO A 1 140 ? 12.652 5.138 -13.596 1.00 89.19 140 PRO A CA 1
ATOM 1033 C C . PRO A 1 140 ? 12.289 3.661 -13.816 1.00 89.19 140 PRO A C 1
ATOM 1035 O O . PRO A 1 140 ? 11.646 3.349 -14.816 1.00 89.19 140 PRO A O 1
ATOM 1038 N N . ASN A 1 141 ? 12.739 2.736 -12.964 1.00 91.31 141 ASN A N 1
ATOM 1039 C CA . ASN A 1 141 ? 12.553 1.303 -13.189 1.00 91.31 141 ASN A CA 1
ATOM 1040 C C . ASN A 1 141 ? 11.139 0.893 -12.780 1.00 91.31 141 ASN A C 1
ATOM 1042 O O . ASN A 1 141 ? 10.780 1.052 -11.618 1.00 91.31 141 ASN A O 1
ATOM 1046 N N . ILE A 1 142 ? 10.361 0.332 -13.704 1.00 93.62 142 ILE A N 1
ATOM 1047 C CA . ILE A 1 142 ? 9.030 -0.207 -13.417 1.00 93.62 142 ILE A CA 1
ATOM 1048 C C . ILE A 1 142 ? 9.190 -1.640 -12.926 1.00 93.62 142 ILE A C 1
ATOM 1050 O O . ILE A 1 142 ? 9.787 -2.479 -13.606 1.00 93.62 142 ILE A O 1
ATOM 1054 N N . LEU A 1 143 ? 8.663 -1.919 -11.741 1.00 94.81 143 LEU A N 1
ATOM 1055 C CA . LEU A 1 143 ? 8.858 -3.174 -11.033 1.00 94.81 143 LEU A CA 1
ATOM 1056 C C . LEU A 1 143 ? 7.529 -3.879 -10.791 1.00 94.81 143 LEU A C 1
ATOM 1058 O O . LEU A 1 143 ? 6.474 -3.249 -10.691 1.00 94.81 143 LEU A O 1
ATOM 1062 N N . ARG A 1 144 ? 7.611 -5.196 -10.630 1.00 95.69 144 ARG A N 1
ATOM 1063 C CA . ARG A 1 144 ? 6.530 -6.002 -10.072 1.00 95.69 144 ARG A CA 1
ATOM 1064 C C . ARG A 1 144 ? 7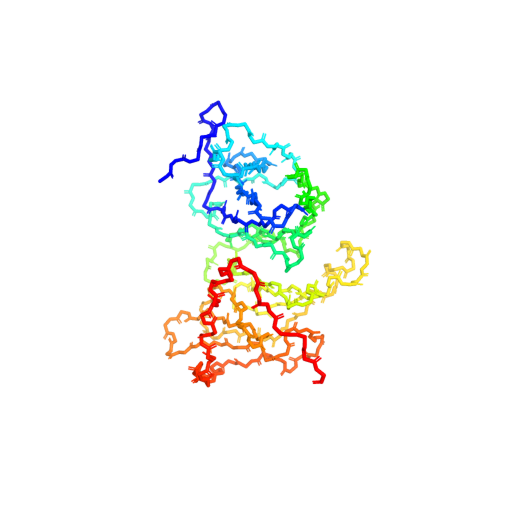.039 -7.046 -9.085 1.00 95.69 144 ARG A C 1
ATOM 1066 O O . ARG A 1 144 ? 8.206 -7.441 -9.159 1.00 95.69 144 ARG A O 1
ATOM 1073 N N . PHE A 1 145 ? 6.127 -7.533 -8.256 1.00 97.38 145 PHE A N 1
ATOM 1074 C CA . PHE A 1 145 ? 6.325 -8.621 -7.303 1.00 97.38 145 PHE A CA 1
ATOM 1075 C C . PHE A 1 145 ? 5.171 -9.622 -7.408 1.00 97.38 145 PHE A C 1
ATOM 1077 O O . PHE A 1 145 ? 4.013 -9.216 -7.518 1.00 97.38 145 PHE A O 1
ATOM 1084 N N . ASP A 1 146 ? 5.489 -10.913 -7.367 1.00 97.12 146 ASP A N 1
ATOM 1085 C CA . ASP A 1 146 ? 4.526 -12.008 -7.257 1.00 97.12 146 ASP A CA 1
ATOM 1086 C C . ASP A 1 146 ? 4.113 -12.184 -5.791 1.00 97.12 146 ASP A C 1
ATOM 1088 O O . ASP A 1 146 ? 4.905 -12.639 -4.964 1.00 97.12 146 ASP A O 1
ATOM 1092 N N . LEU A 1 147 ? 2.869 -11.830 -5.466 1.00 96.94 147 LEU A N 1
ATOM 1093 C CA . LEU A 1 147 ? 2.314 -11.959 -4.117 1.00 96.94 147 LEU A CA 1
ATOM 1094 C C . LEU A 1 147 ? 1.893 -13.399 -3.785 1.00 96.94 147 LEU A C 1
ATOM 1096 O O . LEU A 1 147 ? 1.634 -13.703 -2.623 1.00 96.94 147 LEU A O 1
ATOM 1100 N N . GLN A 1 148 ? 1.864 -14.302 -4.770 1.00 95.88 148 GLN A N 1
ATOM 1101 C CA . GLN A 1 148 ? 1.571 -15.728 -4.588 1.00 95.88 148 GLN A CA 1
ATOM 1102 C C . GLN A 1 148 ? 2.833 -16.568 -4.342 1.00 95.88 148 GLN A C 1
ATOM 1104 O O . GLN A 1 148 ? 2.753 -17.786 -4.183 1.00 95.88 148 GLN A O 1
ATOM 1109 N N . ALA A 1 149 ? 4.003 -15.931 -4.232 1.00 94.75 149 ALA A N 1
ATOM 1110 C CA . ALA A 1 149 ? 5.275 -16.610 -3.994 1.00 94.75 149 ALA A CA 1
ATOM 1111 C C . ALA A 1 149 ? 5.352 -17.328 -2.621 1.00 94.75 149 ALA A C 1
ATOM 1113 O O . ALA A 1 149 ? 6.227 -18.171 -2.402 1.00 94.75 149 ALA A O 1
ATOM 1114 N N . GLY A 1 150 ? 4.427 -17.030 -1.701 1.00 91.31 150 GLY A N 1
ATOM 1115 C CA . GLY A 1 150 ? 4.141 -17.821 -0.496 1.00 91.31 150 GLY A CA 1
ATOM 1116 C C . GLY A 1 150 ? 4.888 -17.423 0.781 1.00 91.31 150 GLY A C 1
ATOM 1117 O O . GLY A 1 150 ? 4.489 -17.855 1.858 1.00 91.31 150 GLY A O 1
ATOM 1118 N N . SER A 1 151 ? 5.942 -16.605 0.701 1.00 94.62 151 SER A N 1
ATOM 1119 C CA . SER A 1 151 ? 6.571 -15.972 1.874 1.00 94.62 151 SER A CA 1
ATOM 1120 C C . SER A 1 151 ? 7.138 -14.595 1.518 1.00 94.62 151 SER A C 1
ATOM 1122 O O . SER A 1 151 ? 7.447 -14.373 0.343 1.00 94.62 151 SER A O 1
ATOM 1124 N N . PRO A 1 152 ? 7.331 -13.683 2.489 1.00 93.62 152 PRO A N 1
ATOM 1125 C CA . PRO A 1 152 ? 7.938 -12.375 2.238 1.00 93.62 152 PRO A CA 1
ATOM 1126 C C . PRO A 1 152 ? 9.274 -12.443 1.487 1.00 93.62 152 PRO A C 1
ATOM 1128 O O . PRO A 1 152 ? 9.488 -11.697 0.535 1.00 93.62 152 PRO A O 1
ATOM 1131 N N . GLU A 1 153 ? 10.151 -13.386 1.832 1.00 95.56 153 GLU A N 1
ATOM 1132 C CA . GLU A 1 153 ? 11.465 -13.551 1.195 1.00 95.56 153 GLU A CA 1
ATOM 1133 C C . GLU A 1 153 ? 11.326 -13.966 -0.271 1.00 95.56 153 GLU A C 1
ATOM 1135 O O . GLU A 1 153 ? 12.058 -13.479 -1.134 1.00 95.56 153 GLU A O 1
ATOM 1140 N N . LYS A 1 154 ? 10.364 -14.846 -0.570 1.00 97.31 154 LYS A N 1
ATOM 1141 C CA . LYS A 1 154 ? 10.077 -15.277 -1.942 1.00 97.31 154 LYS A CA 1
ATOM 1142 C C . LYS A 1 154 ? 9.400 -14.174 -2.752 1.00 97.31 154 LYS A C 1
ATOM 1144 O O . LYS A 1 154 ? 9.715 -14.030 -3.930 1.00 97.31 154 LYS A O 1
ATOM 1149 N N . ILE A 1 155 ? 8.539 -13.366 -2.128 1.00 97.56 155 ILE A N 1
ATOM 1150 C CA . ILE A 1 155 ? 7.955 -12.172 -2.754 1.00 97.56 155 ILE A CA 1
ATOM 1151 C C . ILE A 1 155 ? 9.084 -11.205 -3.127 1.00 97.56 155 ILE A C 1
ATOM 1153 O O . ILE A 1 155 ? 9.182 -10.817 -4.287 1.00 97.56 155 ILE A O 1
ATOM 1157 N N . ILE A 1 156 ? 9.997 -10.887 -2.204 1.00 96.25 156 ILE A N 1
ATOM 1158 C CA . ILE A 1 156 ? 11.166 -10.032 -2.479 1.00 96.25 156 ILE A CA 1
ATOM 1159 C C . ILE A 1 156 ? 12.011 -10.609 -3.624 1.00 96.25 156 ILE A C 1
ATOM 1161 O O . ILE A 1 156 ? 12.371 -9.886 -4.554 1.00 96.25 156 ILE A O 1
ATOM 1165 N N . ALA A 1 157 ? 12.289 -11.916 -3.598 1.00 96.75 157 ALA A N 1
ATOM 1166 C CA . ALA A 1 157 ? 13.062 -12.597 -4.637 1.00 96.75 157 ALA A CA 1
ATOM 1167 C C . ALA A 1 157 ? 12.361 -12.627 -6.009 1.00 96.75 157 ALA A C 1
ATOM 1169 O O . ALA A 1 157 ? 13.034 -12.735 -7.032 1.00 96.75 157 ALA A O 1
ATOM 1170 N N . SER A 1 158 ? 11.031 -12.498 -6.052 1.00 96.50 158 SER A N 1
ATOM 1171 C CA . SER A 1 158 ? 10.249 -12.434 -7.295 1.00 96.50 158 SER A CA 1
ATOM 1172 C C . SER A 1 158 ? 10.338 -11.086 -8.021 1.00 96.50 158 SER A C 1
ATOM 1174 O O . SER A 1 158 ? 9.795 -10.952 -9.123 1.00 96.50 158 SER A O 1
ATOM 1176 N N . ARG A 1 159 ? 11.011 -10.087 -7.421 1.00 95.31 159 ARG A N 1
ATOM 1177 C CA . ARG A 1 159 ? 11.196 -8.746 -7.988 1.00 95.31 159 ARG A CA 1
ATOM 1178 C C . ARG A 1 159 ? 11.622 -8.840 -9.450 1.00 95.31 159 ARG A C 1
ATOM 1180 O O . ARG A 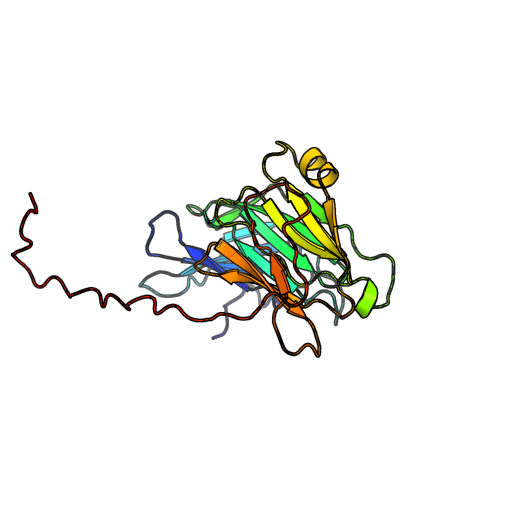1 159 ? 12.706 -9.324 -9.773 1.00 95.31 159 ARG A O 1
ATOM 1187 N N . TYR A 1 160 ? 10.800 -8.283 -10.330 1.00 94.12 160 TYR A N 1
ATOM 1188 C CA . TYR A 1 160 ? 11.057 -8.285 -11.764 1.00 94.12 160 TYR A CA 1
ATOM 1189 C C . TYR A 1 160 ? 10.981 -6.872 -12.339 1.00 94.12 160 TYR A C 1
ATOM 1191 O O . TYR A 1 160 ? 10.003 -6.158 -12.120 1.00 94.12 160 TYR A O 1
ATOM 1199 N N . SER A 1 161 ? 12.009 -6.478 -13.093 1.00 93.25 161 SER A N 1
ATOM 1200 C CA . SER A 1 161 ? 12.035 -5.208 -13.822 1.00 93.25 161 SER A CA 1
ATOM 1201 C C . SER A 1 161 ? 11.348 -5.370 -15.173 1.00 93.25 161 SER A C 1
ATOM 1203 O O . SER A 1 161 ? 11.822 -6.116 -16.026 1.00 93.25 161 SER A O 1
ATOM 1205 N N . MET A 1 162 ? 10.233 -4.669 -15.367 1.00 91.88 162 MET A N 1
ATOM 1206 C CA . MET A 1 162 ? 9.455 -4.703 -16.611 1.00 91.88 162 MET A CA 1
ATOM 1207 C C . MET A 1 162 ? 9.976 -3.730 -17.670 1.00 91.88 162 MET A C 1
ATOM 1209 O O . MET A 1 162 ? 9.553 -3.777 -18.821 1.00 91.88 162 MET A O 1
ATOM 1213 N N . GLY A 1 163 ? 10.870 -2.824 -17.283 1.00 89.31 163 GLY A N 1
ATOM 1214 C CA . GLY A 1 163 ? 11.403 -1.796 -18.162 1.00 89.31 163 GLY A CA 1
ATOM 1215 C C . GLY A 1 163 ? 11.713 -0.513 -17.409 1.00 89.31 163 GLY A C 1
ATOM 1216 O O . GLY A 1 163 ? 11.542 -0.416 -16.193 1.00 89.31 163 GLY A O 1
ATOM 1217 N N . ARG A 1 164 ? 12.190 0.486 -18.150 1.00 89.25 164 ARG A N 1
ATOM 1218 C CA . ARG A 1 164 ? 12.520 1.807 -17.611 1.00 89.25 164 ARG A CA 1
ATOM 1219 C C . ARG A 1 164 ? 11.688 2.868 -18.311 1.00 89.25 164 ARG A C 1
ATOM 1221 O O . ARG A 1 164 ? 11.616 2.880 -19.537 1.00 89.25 164 ARG A O 1
ATOM 1228 N N . SER A 1 165 ? 11.101 3.767 -17.535 1.00 88.56 165 SER A N 1
ATOM 1229 C CA . SER A 1 165 ? 10.526 5.003 -18.050 1.00 88.56 165 SER A CA 1
ATOM 1230 C C . SER A 1 165 ? 11.652 5.989 -18.390 1.00 88.56 165 SER A C 1
ATOM 1232 O O . SER A 1 165 ? 12.573 6.156 -17.587 1.00 88.56 165 SER A O 1
ATOM 1234 N N . PRO A 1 166 ? 11.601 6.687 -19.537 1.00 86.62 166 PRO A N 1
ATOM 1235 C CA . PRO A 1 166 ? 12.568 7.732 -19.878 1.00 86.62 166 PRO A CA 1
ATOM 1236 C C . PRO A 1 166 ? 12.401 9.001 -19.026 1.00 86.62 166 PRO A C 1
ATOM 1238 O O . PRO A 1 166 ? 13.224 9.910 -19.108 1.00 86.62 166 PRO A O 1
ATOM 1241 N N . ARG A 1 167 ? 11.323 9.091 -18.239 1.00 88.00 167 ARG A N 1
ATOM 1242 C CA . ARG A 1 167 ? 10.954 10.264 -17.441 1.00 88.00 167 ARG A CA 1
ATOM 1243 C C . ARG A 1 167 ? 10.481 9.863 -16.040 1.00 88.00 167 ARG A C 1
ATOM 1245 O O . ARG A 1 167 ? 10.083 8.709 -15.849 1.00 88.00 167 ARG A O 1
ATOM 1252 N N . PRO A 1 168 ? 10.497 10.790 -15.063 1.00 89.06 168 PRO A N 1
ATOM 1253 C CA . PRO A 1 168 ? 10.066 10.498 -13.701 1.00 89.06 168 PRO A CA 1
ATOM 1254 C C . PRO A 1 168 ? 8.652 9.913 -13.641 1.00 89.06 168 PRO A C 1
ATOM 1256 O O . PRO A 1 168 ? 7.713 10.447 -14.230 1.00 89.06 168 PRO A O 1
ATOM 1259 N N . VAL A 1 169 ? 8.517 8.815 -12.901 1.00 90.44 169 VAL A N 1
ATOM 1260 C CA . VAL A 1 169 ? 7.268 8.060 -12.744 1.00 90.44 169 VAL A CA 1
ATOM 1261 C C . VAL A 1 169 ? 6.501 8.582 -11.529 1.00 90.44 169 VAL A C 1
ATOM 1263 O O . VAL A 1 169 ? 7.119 8.951 -10.524 1.00 90.44 169 VAL A O 1
ATOM 1266 N N . GLY A 1 170 ? 5.181 8.690 -11.658 1.00 91.31 170 GLY A N 1
ATOM 1267 C CA . GLY A 1 170 ? 4.243 9.062 -10.601 1.00 91.31 170 GLY A CA 1
ATOM 1268 C C . GLY A 1 170 ? 3.447 7.858 -10.094 1.00 91.31 170 GLY A C 1
ATOM 1269 O O . GLY A 1 170 ? 3.997 6.772 -9.923 1.00 91.31 170 GLY A O 1
ATOM 1270 N N . ASP A 1 171 ? 2.155 8.067 -9.843 1.00 93.44 171 ASP A N 1
ATOM 1271 C CA . ASP A 1 171 ? 1.273 7.028 -9.307 1.00 93.44 171 ASP A CA 1
ATOM 1272 C C . ASP A 1 171 ? 0.821 6.005 -10.367 1.00 93.44 171 ASP A C 1
ATOM 1274 O O . ASP A 1 171 ? 0.855 6.259 -11.578 1.00 93.44 171 ASP A O 1
ATOM 1278 N N . PHE A 1 172 ? 0.401 4.843 -9.874 1.00 95.62 172 PHE A N 1
ATOM 1279 C CA . PHE A 1 172 ? -0.140 3.714 -10.614 1.00 95.62 172 PHE A CA 1
ATOM 1280 C C . PHE A 1 172 ? -1.618 3.593 -10.226 1.00 95.62 172 PHE A C 1
ATOM 1282 O O . PHE A 1 172 ? -1.939 3.490 -9.046 1.00 95.62 172 PHE A O 1
ATOM 1289 N N . LEU A 1 173 ? -2.528 3.609 -11.199 1.00 94.94 173 LEU A N 1
ATOM 1290 C CA . LEU A 1 173 ? -3.969 3.505 -10.959 1.00 94.94 173 LEU A CA 1
ATOM 1291 C C . LEU A 1 173 ? -4.563 2.376 -11.794 1.00 94.94 173 LEU A C 1
ATOM 1293 O O . LEU A 1 173 ? -4.420 2.363 -13.020 1.00 94.94 173 LEU A O 1
ATOM 1297 N N . ARG A 1 174 ? -5.276 1.449 -11.154 1.00 94.50 174 ARG A N 1
ATOM 1298 C CA . ARG A 1 174 ? -6.034 0.426 -11.880 1.00 94.50 174 ARG A CA 1
ATOM 1299 C C . ARG A 1 174 ? -7.302 1.018 -12.504 1.00 94.50 174 ARG A C 1
ATOM 1301 O O . ARG A 1 174 ? -8.087 1.676 -11.825 1.00 94.50 174 ARG A O 1
ATOM 1308 N N . GLY A 1 175 ? -7.518 0.745 -13.788 1.00 92.06 175 GLY A N 1
ATOM 1309 C CA . GLY A 1 175 ? -8.753 1.067 -14.497 1.00 92.06 175 GLY A CA 1
ATOM 1310 C C . GLY A 1 175 ? -9.828 -0.023 -14.384 1.00 92.06 175 GLY A C 1
ATOM 1311 O O . GLY A 1 175 ? -9.545 -1.151 -13.971 1.00 92.06 175 GLY A O 1
ATOM 1312 N N . PRO A 1 176 ? -11.075 0.279 -14.788 1.00 91.25 176 PRO A N 1
ATOM 1313 C CA . PRO A 1 176 ? -12.176 -0.693 -14.812 1.00 91.25 176 PRO A CA 1
ATOM 1314 C C . PRO A 1 176 ? -11.969 -1.831 -15.827 1.00 91.25 176 PRO A C 1
ATOM 1316 O O . PRO A 1 176 ? -12.659 -2.843 -15.773 1.00 91.25 176 PRO A O 1
ATOM 1319 N N . ASP A 1 177 ? -11.016 -1.682 -16.744 1.00 91.44 177 ASP A N 1
ATOM 1320 C CA . ASP A 1 177 ? -10.608 -2.676 -17.736 1.00 91.44 177 ASP A CA 1
ATOM 1321 C C . ASP A 1 177 ? -9.513 -3.634 -17.225 1.00 91.44 177 ASP A C 1
ATOM 1323 O O . ASP A 1 177 ? -8.948 -4.407 -18.000 1.00 91.44 177 ASP A O 1
ATOM 1327 N N . ASN A 1 178 ? -9.211 -3.588 -15.922 1.00 90.19 178 ASN A N 1
ATOM 1328 C CA . ASN A 1 178 ? -8.161 -4.356 -15.246 1.00 90.19 178 ASN A CA 1
ATOM 1329 C C . ASN A 1 178 ? -6.733 -4.073 -15.743 1.00 90.19 178 ASN A C 1
ATOM 1331 O O . ASN A 1 178 ? -5.810 -4.832 -15.431 1.00 90.19 178 ASN A O 1
ATOM 1335 N N . ARG A 1 179 ? -6.523 -2.969 -16.467 1.00 92.56 179 ARG A N 1
ATOM 1336 C CA . ARG A 1 179 ? -5.186 -2.448 -16.767 1.00 92.56 179 ARG A CA 1
ATOM 1337 C C . ARG A 1 179 ? -4.729 -1.520 -15.656 1.00 92.56 179 ARG A C 1
ATOM 1339 O O . ARG A 1 179 ? -5.541 -0.961 -14.920 1.00 92.56 179 ARG A O 1
ATOM 1346 N N . ILE A 1 180 ? -3.419 -1.340 -15.540 1.00 94.69 180 ILE A N 1
ATOM 1347 C CA . ILE A 1 180 ? -2.845 -0.344 -14.630 1.00 94.69 180 ILE A CA 1
ATOM 1348 C C . ILE A 1 180 ? -2.236 0.770 -15.463 1.00 94.69 180 ILE A C 1
ATOM 1350 O O . ILE A 1 180 ? -1.383 0.523 -16.313 1.00 94.69 180 ILE A O 1
ATOM 1354 N N . TYR A 1 181 ? -2.671 1.994 -15.206 1.00 94.44 181 TYR A N 1
ATOM 1355 C CA . TYR A 1 181 ? -2.186 3.196 -15.860 1.00 94.44 181 TYR A CA 1
ATOM 1356 C C . TYR A 1 181 ? -1.174 3.900 -14.973 1.00 94.44 181 TYR A C 1
ATOM 1358 O O . TYR A 1 181 ? -1.336 3.966 -13.757 1.00 94.44 181 TYR A O 1
ATOM 1366 N N . ILE A 1 182 ? -0.129 4.431 -15.589 1.00 94.19 182 ILE A N 1
ATOM 1367 C CA . ILE A 1 182 ? 1.021 5.001 -14.899 1.00 94.19 182 ILE A CA 1
ATOM 1368 C C . ILE A 1 182 ? 1.184 6.443 -15.355 1.00 94.19 182 ILE A C 1
ATOM 1370 O O . ILE A 1 182 ? 1.346 6.712 -16.553 1.00 94.19 182 ILE A O 1
ATOM 1374 N N . ALA A 1 183 ? 1.167 7.365 -14.395 1.00 92.25 183 ALA A N 1
ATOM 1375 C CA . ALA A 1 183 ? 1.468 8.765 -14.648 1.00 92.25 183 ALA A CA 1
ATOM 1376 C C . ALA A 1 183 ? 2.972 8.942 -14.898 1.00 92.25 183 ALA A C 1
ATOM 1378 O O . ALA A 1 183 ? 3.807 8.493 -14.110 1.00 92.25 183 ALA A O 1
ATOM 1379 N N . VAL A 1 184 ? 3.323 9.627 -15.984 1.00 89.81 184 VAL A N 1
ATOM 1380 C CA . VAL A 1 184 ? 4.711 9.936 -16.339 1.00 89.81 184 VAL A CA 1
ATOM 1381 C C . VAL A 1 184 ? 4.850 11.445 -16.480 1.00 89.81 184 VAL A C 1
ATOM 1383 O O . VAL A 1 184 ? 4.074 12.090 -17.182 1.00 89.81 184 VAL A O 1
ATOM 1386 N N . TYR A 1 185 ? 5.833 12.014 -15.785 1.00 87.38 185 TYR A N 1
ATOM 1387 C CA . TYR A 1 185 ? 6.069 13.453 -15.768 1.00 87.38 185 TYR A CA 1
ATOM 1388 C C . TYR A 1 185 ? 6.339 14.000 -17.176 1.00 87.38 185 TYR A C 1
ATOM 1390 O O . TYR A 1 185 ? 7.096 13.393 -17.935 1.00 87.38 185 TYR A O 1
ATOM 1398 N N . ASP A 1 186 ? 5.749 15.159 -17.490 1.00 86.56 186 ASP A N 1
ATOM 1399 C CA . ASP A 1 186 ? 5.906 15.896 -18.756 1.00 86.56 186 ASP A CA 1
ATOM 1400 C C . ASP A 1 186 ? 5.495 15.110 -20.021 1.00 86.56 186 ASP A C 1
ATOM 1402 O O . ASP A 1 186 ? 5.813 15.511 -21.140 1.00 86.56 186 ASP A O 1
ATOM 1406 N N . ASP A 1 187 ? 4.815 13.966 -19.886 1.00 85.00 187 ASP A N 1
ATOM 1407 C CA . ASP A 1 187 ? 4.349 13.173 -21.028 1.00 85.00 187 ASP A CA 1
ATOM 1408 C C . ASP A 1 187 ? 2.915 13.524 -21.446 1.00 85.00 187 ASP A C 1
ATOM 1410 O O . ASP A 1 187 ? 2.094 13.954 -20.638 1.00 85.00 187 ASP A O 1
ATOM 1414 N N . SER A 1 188 ? 2.602 13.332 -22.728 1.00 83.69 188 SER A N 1
ATOM 1415 C CA . SER A 1 188 ? 1.294 13.671 -23.307 1.00 83.69 188 SER A CA 1
ATOM 1416 C C . SER A 1 188 ? 0.245 12.561 -23.161 1.00 83.69 188 SER A C 1
ATOM 1418 O O . SER A 1 188 ? -0.848 12.667 -23.716 1.00 83.69 188 SER A O 1
ATOM 1420 N N . GLY A 1 189 ? 0.563 11.487 -22.434 1.00 85.12 189 GLY A N 1
ATOM 1421 C CA . GLY A 1 189 ? -0.316 10.342 -22.214 1.00 85.12 189 GLY A CA 1
ATOM 1422 C C . GLY A 1 189 ? 0.115 9.497 -21.016 1.00 85.12 189 GLY A C 1
ATOM 1423 O O . GLY A 1 189 ? 1.157 9.738 -20.407 1.00 85.12 189 GLY A O 1
ATOM 1424 N N . LEU A 1 190 ? -0.701 8.497 -20.681 1.00 89.81 190 LEU A N 1
ATOM 1425 C CA . LEU A 1 190 ? -0.394 7.530 -19.626 1.00 89.81 190 LEU A CA 1
ATOM 1426 C C . LEU A 1 190 ? 0.372 6.342 -20.211 1.00 89.81 190 LEU A C 1
ATOM 1428 O O . LEU A 1 190 ? 0.113 5.901 -21.329 1.00 89.81 190 LEU A O 1
ATOM 1432 N N . SER A 1 191 ? 1.310 5.797 -19.442 1.00 90.81 191 SER A N 1
ATOM 1433 C CA . SER A 1 191 ? 1.836 4.460 -19.736 1.00 90.81 191 SER A CA 1
ATOM 1434 C C . SER A 1 191 ? 0.887 3.405 -19.178 1.00 90.81 191 SER A C 1
ATOM 1436 O O . SER A 1 191 ? 0.094 3.703 -18.286 1.00 90.81 191 SER A O 1
ATOM 1438 N N . VAL A 1 192 ? 0.945 2.181 -19.696 1.00 91.81 192 VAL A N 1
ATOM 1439 C CA . VAL A 1 192 ? -0.022 1.138 -19.335 1.00 91.81 192 VAL A CA 1
ATOM 1440 C C . VAL A 1 192 ? 0.656 -0.204 -19.094 1.00 91.81 192 VAL A C 1
ATOM 1442 O O . VAL A 1 192 ? 1.610 -0.582 -19.773 1.00 91.81 192 VAL A O 1
ATOM 1445 N N . ILE A 1 193 ? 0.139 -0.934 -18.114 1.00 92.00 193 ILE A N 1
ATOM 1446 C CA . ILE A 1 193 ? 0.365 -2.359 -17.926 1.00 92.00 193 ILE A CA 1
ATOM 1447 C C . ILE A 1 193 ? -0.900 -3.072 -18.414 1.00 92.00 193 ILE A C 1
ATOM 1449 O O . ILE A 1 193 ? -1.931 -3.065 -17.745 1.00 92.00 193 ILE A O 1
ATOM 1453 N N . GLU A 1 194 ? -0.811 -3.674 -19.597 1.00 90.19 194 GLU A N 1
ATOM 1454 C CA . GLU A 1 194 ? -1.928 -4.269 -20.345 1.00 90.19 194 GLU A CA 1
ATOM 1455 C C . GLU A 1 194 ? -2.481 -5.548 -19.701 1.00 90.19 194 GLU A C 1
ATOM 1457 O O . GLU A 1 194 ? -3.668 -5.842 -19.787 1.00 90.19 194 GLU A O 1
ATOM 1462 N N . ARG A 1 195 ? -1.609 -6.342 -19.071 1.00 89.81 195 ARG A N 1
ATOM 1463 C CA . ARG A 1 195 ? -1.949 -7.643 -18.470 1.00 89.81 195 ARG A CA 1
ATOM 1464 C C . ARG A 1 195 ? -1.510 -7.683 -17.010 1.00 89.81 195 ARG A C 1
ATOM 1466 O O . ARG A 1 195 ? -0.563 -8.386 -16.670 1.00 89.81 195 ARG A O 1
ATOM 1473 N N . ALA A 1 196 ? -2.186 -6.903 -16.169 1.00 90.88 196 ALA A N 1
ATOM 1474 C CA . ALA A 1 196 ? -1.802 -6.696 -14.771 1.00 90.88 196 ALA A CA 1
ATOM 1475 C C . ALA A 1 196 ? -1.924 -7.952 -13.882 1.00 90.88 196 ALA A C 1
ATOM 1477 O O . ALA A 1 196 ? -1.276 -8.038 -12.852 1.00 90.88 196 ALA A O 1
ATOM 1478 N N . ASN A 1 197 ? -2.703 -8.959 -14.273 1.00 91.94 197 ASN A N 1
ATOM 1479 C CA . ASN A 1 197 ? -2.793 -10.218 -13.517 1.00 91.94 197 ASN A CA 1
ATOM 1480 C C . ASN A 1 197 ? -1.738 -11.250 -13.962 1.00 91.94 197 ASN A C 1
ATOM 1482 O O . ASN A 1 197 ? -1.817 -12.426 -13.623 1.00 91.94 197 ASN A O 1
ATOM 1486 N N . SER A 1 198 ? -0.784 -10.855 -14.813 1.00 86.81 198 SER A N 1
ATOM 1487 C CA . SER A 1 198 ? 0.158 -11.779 -15.438 1.00 86.81 198 SER A CA 1
ATOM 1488 C C . SER A 1 198 ? 1.597 -11.526 -15.007 1.00 86.81 198 SER A C 1
ATOM 1490 O O . SER A 1 198 ? 2.108 -10.404 -15.048 1.00 86.81 198 SER A O 1
ATOM 1492 N N . LEU A 1 199 ? 2.298 -12.625 -14.722 1.00 86.44 199 LEU A N 1
ATOM 1493 C CA . LEU A 1 199 ? 3.747 -12.647 -14.551 1.00 86.44 199 LEU A CA 1
ATOM 1494 C C . LEU A 1 199 ? 4.517 -12.688 -15.890 1.00 86.44 199 LEU A C 1
ATOM 1496 O O . LEU A 1 199 ? 5.709 -12.981 -15.916 1.00 86.44 199 LEU A O 1
ATOM 1500 N N . VAL A 1 200 ? 3.916 -12.330 -17.027 1.00 75.75 200 VAL A N 1
ATOM 1501 C CA . VAL A 1 200 ? 4.641 -12.238 -18.311 1.00 75.75 200 VAL A CA 1
ATOM 1502 C C . VAL A 1 200 ? 5.289 -10.857 -18.479 1.00 75.75 200 VAL A C 1
ATOM 1504 O O . VAL A 1 200 ? 4.720 -9.849 -18.077 1.00 75.75 200 VAL A O 1
ATOM 1507 N N . ALA A 1 201 ? 6.508 -10.804 -19.022 1.00 60.22 201 ALA A N 1
ATOM 1508 C CA . ALA A 1 201 ? 7.334 -9.591 -19.111 1.00 60.22 201 ALA A CA 1
ATOM 1509 C C . ALA A 1 201 ? 6.839 -8.534 -20.120 1.00 60.22 201 ALA A C 1
ATOM 1511 O O . ALA A 1 201 ? 7.177 -7.361 -20.002 1.00 60.22 201 ALA A O 1
ATOM 1512 N N . SER A 1 202 ? 6.033 -8.927 -21.110 1.00 59.62 202 SER A N 1
ATOM 1513 C CA . SER A 1 202 ? 5.598 -8.067 -22.222 1.00 59.62 202 SER A CA 1
ATOM 1514 C C . SER A 1 202 ? 4.350 -7.226 -21.917 1.00 59.62 202 SER A C 1
ATOM 1516 O O . SER A 1 202 ? 3.629 -6.841 -22.835 1.00 59.62 202 SER A O 1
ATOM 1518 N N . SER A 1 203 ? 4.020 -7.015 -20.641 1.00 70.31 203 SER A N 1
ATOM 1519 C CA . SER A 1 203 ? 2.789 -6.332 -20.235 1.00 70.31 203 SER A CA 1
ATOM 1520 C C . SER A 1 203 ? 2.928 -4.813 -20.150 1.00 70.31 203 SER A C 1
ATOM 1522 O O . SER A 1 203 ? 1.903 -4.143 -20.199 1.00 70.31 203 SER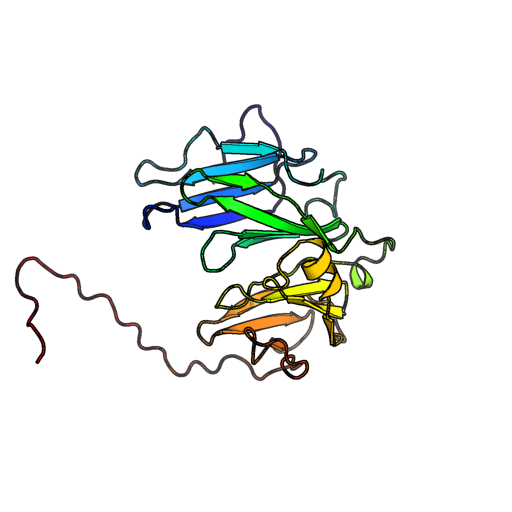 A O 1
ATOM 1524 N N . PHE A 1 204 ? 4.141 -4.265 -20.020 1.00 77.06 204 PHE A N 1
ATOM 1525 C CA . PHE A 1 204 ? 4.362 -2.819 -19.920 1.00 77.06 204 PHE A CA 1
ATOM 1526 C C . PHE A 1 204 ? 4.540 -2.178 -21.300 1.00 77.06 204 PHE A C 1
ATOM 1528 O O . PHE A 1 204 ? 5.423 -2.559 -22.068 1.00 77.06 204 PHE A O 1
ATOM 1535 N N . VAL A 1 205 ? 3.723 -1.167 -21.585 1.00 77.44 205 VAL A N 1
ATOM 1536 C CA . VAL A 1 205 ? 3.783 -0.360 -22.802 1.00 77.44 205 VAL A CA 1
ATOM 1537 C C . VAL A 1 205 ? 3.909 1.107 -22.402 1.00 77.44 205 VAL A C 1
ATOM 1539 O O . VAL A 1 205 ? 3.011 1.696 -21.793 1.00 77.44 205 VAL A O 1
ATOM 1542 N N . PHE A 1 206 ? 5.042 1.710 -22.757 1.00 74.25 206 PHE A N 1
ATOM 1543 C CA . PHE A 1 206 ? 5.237 3.148 -22.618 1.00 74.25 206 PHE A CA 1
ATOM 1544 C C . PHE A 1 206 ? 4.390 3.881 -23.662 1.00 74.25 206 PHE A C 1
ATOM 1546 O O . PHE A 1 206 ? 4.435 3.521 -24.838 1.00 74.25 206 PHE A O 1
ATOM 1553 N N . ARG A 1 207 ? 3.630 4.901 -23.237 1.00 68.94 207 ARG A N 1
ATOM 1554 C CA . ARG A 1 207 ? 2.653 5.617 -24.086 1.00 68.94 207 ARG A CA 1
ATOM 1555 C C . ARG A 1 207 ? 1.616 4.690 -24.733 1.00 68.94 207 ARG A C 1
ATOM 1557 O O . ARG A 1 207 ? 1.340 4.788 -25.928 1.00 68.94 207 ARG A O 1
ATOM 1564 N N . GLY A 1 208 ? 1.033 3.790 -23.942 1.00 59.19 208 GLY A N 1
ATOM 1565 C CA . GLY A 1 208 ? -0.181 3.094 -24.363 1.00 59.19 208 GLY A CA 1
ATOM 1566 C C . GLY A 1 208 ? -1.284 4.115 -24.634 1.00 59.19 208 GLY A C 1
ATOM 1567 O O . GLY A 1 208 ? -1.479 5.041 -23.849 1.00 59.19 208 GLY A O 1
ATOM 1568 N N . SER A 1 209 ? -1.967 4.005 -25.769 1.00 52.84 209 SER A N 1
ATOM 1569 C CA . SER A 1 209 ? -3.009 4.951 -26.171 1.00 52.84 209 SER A CA 1
ATOM 1570 C C . SER A 1 209 ? -4.062 5.115 -25.069 1.00 52.84 209 SER A C 1
ATOM 1572 O O . SER A 1 209 ? -4.566 4.142 -24.510 1.00 52.84 209 SER A O 1
ATOM 1574 N N . ALA A 1 210 ? -4.361 6.376 -24.753 1.00 47.91 210 ALA A N 1
ATOM 1575 C CA . ALA A 1 210 ? -5.243 6.774 -23.670 1.00 47.91 210 ALA A CA 1
ATOM 1576 C C . ALA A 1 210 ? -6.678 6.264 -23.857 1.00 47.91 210 ALA A C 1
ATOM 1578 O O . ALA A 1 210 ? -7.188 6.217 -24.975 1.00 47.91 210 ALA A O 1
ATOM 1579 N N . LEU A 1 211 ? -7.291 5.937 -22.716 1.00 46.75 211 LEU A N 1
ATOM 1580 C CA . LEU A 1 211 ? -8.720 5.808 -22.424 1.00 46.75 211 LEU A CA 1
ATOM 1581 C C . LEU A 1 211 ? -9.626 6.327 -23.553 1.00 46.75 211 LEU A C 1
ATOM 1583 O O . LEU A 1 211 ? -10.058 7.478 -23.533 1.00 46.75 211 LEU A O 1
ATOM 1587 N N . ILE A 1 212 ? -9.951 5.474 -24.524 1.00 44.72 212 ILE A N 1
ATOM 1588 C CA . ILE A 1 212 ? -11.154 5.689 -25.322 1.00 44.72 212 ILE A CA 1
ATOM 1589 C C . ILE A 1 212 ? -12.271 5.132 -24.446 1.00 44.72 212 ILE A C 1
ATOM 1591 O O . ILE A 1 212 ? -12.310 3.915 -24.249 1.00 44.72 212 ILE A O 1
ATOM 1595 N N . PRO A 1 213 ? -13.154 5.962 -23.867 1.00 42.69 213 PRO A N 1
ATOM 1596 C CA . PRO A 1 213 ? -14.315 5.428 -23.193 1.00 42.69 213 PRO A CA 1
ATOM 1597 C C . PRO A 1 213 ? -15.181 4.792 -24.279 1.00 42.69 213 PRO A C 1
ATOM 1599 O O . PRO A 1 213 ? -15.945 5.471 -24.962 1.00 42.69 213 PRO A O 1
ATOM 1602 N N . THR A 1 214 ? -15.087 3.476 -24.462 1.00 44.88 214 THR A N 1
ATOM 1603 C CA . THR A 1 214 ? -16.244 2.738 -24.957 1.00 44.88 214 THR A CA 1
ATOM 1604 C C . THR A 1 214 ? -17.256 2.846 -23.833 1.00 44.88 214 THR A C 1
ATOM 1606 O O . THR A 1 214 ? -17.124 2.163 -22.822 1.00 44.88 214 THR A O 1
ATOM 1609 N N . SER A 1 215 ? -18.147 3.829 -23.959 1.00 41.34 215 SER A N 1
ATOM 1610 C CA . SER A 1 215 ? -19.278 4.119 -23.081 1.00 41.34 215 SER A CA 1
ATOM 1611 C C . SER A 1 215 ? -19.644 2.933 -22.190 1.00 41.34 215 SER A C 1
ATOM 1613 O O . SER A 1 215 ? -20.283 1.989 -22.652 1.00 41.34 215 SER A O 1
ATOM 1615 N N . ILE A 1 216 ? -19.238 2.980 -20.921 1.00 50.47 216 ILE A N 1
ATOM 1616 C CA . ILE A 1 216 ? -19.837 2.119 -19.908 1.00 50.47 216 ILE A CA 1
ATOM 1617 C C . ILE A 1 216 ? -21.213 2.743 -19.665 1.00 50.47 216 ILE A C 1
ATOM 1619 O O . ILE A 1 216 ? -21.262 3.896 -19.225 1.00 50.47 216 ILE A O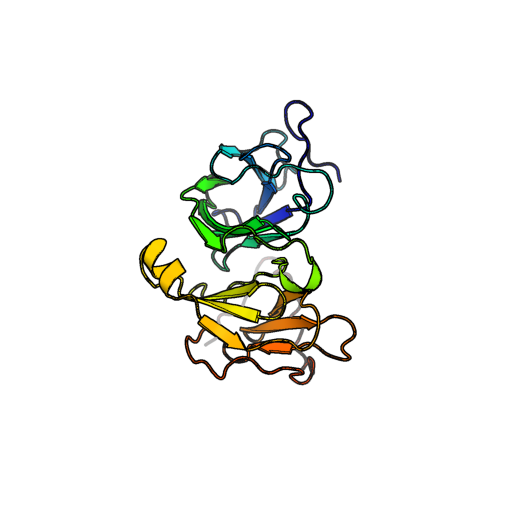 1
ATOM 1623 N N . PRO A 1 217 ? -22.332 2.078 -20.004 1.00 41.25 217 PRO A N 1
ATOM 1624 C CA . PRO A 1 217 ? -23.635 2.622 -19.671 1.00 41.25 217 PRO A CA 1
ATOM 1625 C C . PRO A 1 217 ? -23.693 2.772 -18.153 1.00 41.25 217 PRO A C 1
ATOM 1627 O O . PRO A 1 217 ? -23.513 1.806 -17.412 1.00 41.25 217 PRO A O 1
ATOM 1630 N N . ILE A 1 218 ? -23.918 4.001 -17.692 1.00 42.88 218 ILE A N 1
ATOM 1631 C CA . ILE A 1 218 ? -24.276 4.266 -16.305 1.00 42.88 218 ILE A CA 1
ATOM 1632 C C . ILE A 1 218 ? -25.641 3.605 -16.118 1.00 42.88 218 ILE A C 1
ATOM 1634 O O . ILE A 1 218 ? -26.673 4.173 -16.476 1.00 42.88 218 ILE A O 1
ATOM 1638 N N . VAL A 1 219 ? -25.659 2.370 -15.622 1.00 46.16 219 VAL A N 1
ATOM 1639 C CA . VAL A 1 219 ? -26.895 1.762 -15.145 1.00 46.16 219 VAL A CA 1
ATOM 1640 C C . VAL A 1 219 ? -27.216 2.491 -13.851 1.00 46.16 219 VAL A C 1
ATOM 1642 O O . VAL A 1 219 ? -26.687 2.164 -12.793 1.00 46.16 219 VAL A O 1
ATOM 1645 N N . ASN A 1 220 ? -28.034 3.540 -13.947 1.00 40.91 220 ASN A N 1
ATOM 1646 C CA . ASN A 1 220 ? -28.636 4.140 -12.767 1.00 40.91 220 ASN A CA 1
ATOM 1647 C C . ASN A 1 220 ? -29.341 3.008 -12.008 1.00 40.91 220 ASN A C 1
ATOM 1649 O O . ASN A 1 220 ? -30.230 2.380 -12.596 1.00 40.91 220 ASN A O 1
ATOM 1653 N N . PRO A 1 221 ? -28.972 2.710 -10.747 1.00 42.72 221 PRO A N 1
ATOM 1654 C CA . PRO A 1 221 ? -29.712 1.736 -9.967 1.00 42.72 221 PRO A CA 1
ATOM 1655 C C . PRO A 1 221 ? -31.141 2.255 -9.874 1.00 42.72 221 PRO A C 1
ATOM 1657 O O . PRO A 1 221 ? -31.409 3.308 -9.294 1.00 42.72 221 PRO A O 1
ATOM 1660 N N . THR A 1 222 ? -32.060 1.559 -10.538 1.00 48.31 222 THR A N 1
ATOM 1661 C CA . THR A 1 222 ? -33.475 1.891 -10.454 1.00 48.31 222 THR A CA 1
ATOM 1662 C C . THR A 1 222 ? -33.859 1.695 -8.991 1.00 48.31 222 THR A C 1
ATOM 1664 O O . THR A 1 222 ? -33.636 0.600 -8.466 1.00 48.31 222 THR A O 1
ATOM 1667 N N . PRO A 1 223 ? -34.370 2.716 -8.283 1.00 41.22 223 PRO A N 1
ATOM 1668 C CA . PRO A 1 223 ? -34.765 2.524 -6.903 1.00 41.22 223 PRO A CA 1
ATOM 1669 C C . PRO A 1 223 ? -35.896 1.499 -6.898 1.00 41.22 223 PRO A C 1
ATOM 1671 O O . PRO A 1 223 ? -36.975 1.752 -7.436 1.00 41.22 223 PRO A O 1
ATOM 1674 N N . CYS A 1 224 ? -35.644 0.330 -6.307 1.00 44.44 224 CYS A N 1
ATOM 1675 C CA . CYS A 1 224 ? -36.697 -0.614 -5.972 1.00 44.44 224 CYS A CA 1
ATOM 1676 C C . CYS A 1 224 ? -37.617 0.074 -4.961 1.00 44.44 224 CYS A C 1
ATOM 1678 O O . CYS A 1 224 ? -37.377 0.047 -3.755 1.00 44.44 224 CYS A O 1
ATOM 1680 N N . ARG A 1 225 ? -38.672 0.734 -5.447 1.00 44.47 225 ARG A N 1
ATOM 1681 C CA . ARG A 1 225 ? -39.831 1.030 -4.611 1.00 44.47 225 ARG A CA 1
ATOM 1682 C C . ARG A 1 225 ? -40.526 -0.296 -4.342 1.00 44.47 225 ARG A C 1
ATOM 1684 O O . ARG A 1 225 ? -40.833 -1.037 -5.269 1.00 44.47 225 ARG A O 1
ATOM 1691 N N . SER A 1 226 ? -40.706 -0.572 -3.056 1.00 52.97 226 SER A N 1
ATOM 1692 C CA . SER A 1 226 ? -41.478 -1.667 -2.471 1.00 52.97 226 SER A CA 1
ATOM 1693 C C . SER A 1 226 ? -42.456 -2.349 -3.440 1.00 52.97 226 SER A C 1
ATOM 1695 O O . SER A 1 226 ? -43.505 -1.786 -3.753 1.00 52.97 226 SER A O 1
ATOM 1697 N N . GLY A 1 227 ? -42.142 -3.585 -3.836 1.00 52.84 227 GLY A N 1
ATOM 1698 C CA . GLY A 1 227 ? -43.188 -4.584 -4.050 1.00 52.84 227 GLY A CA 1
ATOM 1699 C C . GLY A 1 227 ? -43.171 -5.430 -5.316 1.00 52.84 227 GLY A C 1
ATOM 1700 O O . GLY A 1 227 ? -43.884 -6.421 -5.298 1.00 52.84 227 GLY A O 1
ATOM 1701 N N . LEU A 1 228 ? -42.420 -5.136 -6.384 1.00 50.62 228 LEU A N 1
ATOM 1702 C CA . LEU A 1 228 ? -42.485 -5.964 -7.604 1.00 50.62 228 LEU A CA 1
ATOM 1703 C C . LEU A 1 228 ? -41.160 -5.959 -8.387 1.00 50.62 228 LEU A C 1
ATOM 1705 O O . LEU A 1 228 ? -40.899 -5.037 -9.153 1.00 50.62 228 LEU A O 1
ATOM 1709 N N . CYS A 1 229 ? -40.356 -7.016 -8.245 1.00 43.53 229 CYS A N 1
ATOM 1710 C CA . CYS A 1 229 ? -39.361 -7.396 -9.255 1.00 43.53 229 CYS A CA 1
ATOM 1711 C C . CYS A 1 229 ? -39.885 -8.634 -10.002 1.00 43.53 229 CYS A C 1
ATOM 1713 O O . CYS A 1 229 ? -40.267 -9.599 -9.336 1.00 43.53 229 CYS A O 1
ATOM 1715 N N . PRO A 1 230 ? -39.920 -8.650 -11.346 1.00 50.66 230 PRO A N 1
ATOM 1716 C CA . PRO A 1 230 ? -40.275 -9.849 -12.092 1.00 50.66 230 PRO A CA 1
ATOM 1717 C C . PRO A 1 230 ? -39.118 -10.856 -12.055 1.00 50.66 230 PRO A C 1
ATOM 1719 O O . PRO A 1 230 ? -37.960 -10.506 -12.278 1.00 50.66 230 PRO A O 1
ATOM 1722 N N . THR A 1 231 ? -39.437 -12.119 -11.785 1.00 54.56 231 THR A N 1
ATOM 1723 C CA . THR A 1 231 ? -38.521 -13.248 -11.958 1.00 54.56 231 THR A CA 1
ATOM 1724 C C . THR A 1 231 ? -38.322 -13.498 -13.449 1.00 54.56 231 THR A C 1
ATOM 1726 O O . THR A 1 231 ? -39.283 -13.822 -14.148 1.00 54.56 231 THR A O 1
ATOM 1729 N N . THR A 1 232 ? -37.100 -13.339 -13.947 1.00 52.38 232 THR A N 1
ATOM 1730 C CA . THR A 1 232 ? -36.743 -13.697 -15.324 1.00 52.38 232 THR A CA 1
ATOM 1731 C C . THR A 1 232 ? -36.618 -15.213 -15.460 1.00 52.38 232 THR A C 1
ATOM 1733 O O . THR A 1 232 ? -35.854 -15.830 -14.713 1.00 52.38 232 THR A O 1
ATOM 1736 N N . GLY A 1 233 ? -37.376 -15.783 -16.400 1.00 43.78 233 GLY A N 1
ATOM 1737 C CA . GLY A 1 233 ? -37.034 -17.039 -17.073 1.00 43.78 233 GLY A CA 1
ATOM 1738 C C . GLY A 1 233 ? -36.076 -16.805 -18.233 1.00 43.78 233 GLY A C 1
ATOM 1739 O O . GLY A 1 233 ? -35.847 -15.620 -18.574 1.00 43.78 233 GLY A O 1
#

InterPro domains:
  IPR011044 Quinoprotein amine dehydrogenase, beta chain-like [SSF50969] (69-196)
  IPR015943 WD40/YVTN repeat-like-containing domain superfamily [G3DSA:2.130.10.10] (15-222)

Foldseek 3Di:
DDQQDPPPFAFAPAWDWDAAPVRPWIWIWTHTAQAQKIWTWTQDPVGTDNHTDIERAGDHQDDDPQSRAAYWDAFLVRQKIKTFTFQAAIKIWGAHSHRRYTHDIAGLTGGFPDPPSQQATKHAWDAFNNRQKIWTDGRQWTWMFGPVLPDSVSRSVRIDTLDGDPAGWHYWDQDPLRKIWTDGPPDPATWIQQCRNDPDSPRTDDCDDDDPPPDPDPPPPDPPDPDDDDDDD

pLDDT: mean 84.88, std 16.76, range [40.91, 98.81]

Secondary structure (DSSP, 8-state):
-----GGG--EEEEEEEEE-TTSS-EEEEEEETTSSEEEEEEEETTEE-SS-EEEE-S----SSSSSS---EEE-TTSSEEEEEETTTEEEEEEE-TTT--EEEEEEEEPPPSS--HHHH----EEE-TTSSEEEEEETTEEEEEETTSSSHHHHHHT-EEEEE-SS-EEEEEE-TTS-EEEEETT-SS-EEES-TT---GGGEETTPPP---------------TT--PPP-

Organism: NCBI:txid2932248